Protein AF-A0A3D0Q1E9-F1 (afdb_monomer_lite)

Structure (mmCIF, N/CA/C/O backbone):
data_AF-A0A3D0Q1E9-F1
#
_entry.id   AF-A0A3D0Q1E9-F1
#
loop_
_atom_site.group_PDB
_atom_site.id
_atom_site.type_symbol
_atom_site.label_atom_id
_atom_site.label_alt_id
_atom_site.label_comp_id
_atom_site.label_asym_id
_atom_site.label_entity_id
_atom_site.label_seq_id
_atom_site.pdbx_PDB_ins_code
_atom_site.Cartn_x
_atom_site.Cartn_y
_atom_site.Cartn_z
_atom_site.occupancy
_atom_site.B_iso_or_equiv
_atom_site.auth_seq_id
_atom_site.auth_comp_id
_atom_site.auth_asym_id
_atom_site.auth_atom_id
_atom_site.pdbx_PDB_model_num
ATOM 1 N N . MET A 1 1 ? 21.427 -1.410 9.962 1.00 67.06 1 MET A N 1
ATOM 2 C CA . MET A 1 1 ? 20.259 -2.268 9.656 1.00 67.06 1 MET A CA 1
ATOM 3 C C . MET A 1 1 ? 19.407 -2.570 10.889 1.00 67.06 1 MET A C 1
ATOM 5 O O . MET A 1 1 ? 18.235 -2.231 10.862 1.00 67.06 1 MET A O 1
ATOM 9 N N . LEU A 1 2 ? 19.967 -3.092 11.990 1.00 82.94 2 LEU A N 1
ATOM 10 C CA . LEU A 1 2 ? 19.207 -3.417 13.218 1.00 82.94 2 LEU A CA 1
ATOM 11 C C . LEU A 1 2 ? 18.471 -2.223 13.860 1.00 82.94 2 LEU A C 1
ATOM 13 O O . LEU A 1 2 ? 17.327 -2.356 14.277 1.00 82.94 2 LEU A O 1
ATOM 17 N N . PHE A 1 3 ? 19.096 -1.042 13.874 1.00 82.94 3 PHE A N 1
ATOM 18 C CA . PHE A 1 3 ? 18.489 0.182 14.411 1.00 82.94 3 PHE A CA 1
ATOM 19 C C . PHE A 1 3 ? 17.229 0.620 13.643 1.00 82.94 3 PHE A C 1
ATOM 21 O O . PHE A 1 3 ? 16.201 0.908 14.246 1.00 82.94 3 PHE A O 1
ATOM 28 N N . PHE A 1 4 ? 17.277 0.595 12.307 1.00 75.00 4 PHE A N 1
ATOM 29 C CA . PHE A 1 4 ? 16.119 0.913 11.466 1.00 75.00 4 PHE A CA 1
ATOM 30 C C . PHE A 1 4 ? 14.983 -0.093 11.653 1.00 75.00 4 PHE A C 1
ATOM 32 O O . PHE A 1 4 ? 13.828 0.305 11.759 1.00 75.00 4 PHE A O 1
ATOM 39 N N . TYR A 1 5 ? 15.313 -1.384 11.751 1.00 82.56 5 TYR A N 1
ATOM 40 C CA . TYR A 1 5 ? 14.325 -2.419 12.042 1.00 82.56 5 TYR A CA 1
ATOM 41 C C . TYR A 1 5 ? 13.623 -2.168 13.383 1.00 82.56 5 TYR A C 1
ATOM 43 O O . TYR A 1 5 ? 12.398 -2.202 13.442 1.00 82.56 5 TYR A O 1
ATOM 51 N N . ALA A 1 6 ? 14.382 -1.837 14.433 1.00 84.25 6 ALA A N 1
ATOM 52 C CA . ALA A 1 6 ? 13.822 -1.544 15.749 1.00 84.25 6 ALA A CA 1
ATOM 53 C C . ALA A 1 6 ? 12.883 -0.326 15.731 1.00 84.25 6 ALA A C 1
ATOM 55 O O . ALA A 1 6 ? 11.805 -0.378 16.315 1.00 84.25 6 ALA A O 1
ATOM 56 N N . ILE A 1 7 ? 13.247 0.748 15.021 1.00 85.00 7 ILE A N 1
ATOM 57 C CA . ILE A 1 7 ? 12.394 1.940 14.896 1.00 85.00 7 ILE A CA 1
ATOM 58 C C . ILE A 1 7 ? 11.082 1.605 14.185 1.00 85.00 7 ILE A C 1
ATOM 60 O O . ILE A 1 7 ? 10.011 1.941 14.686 1.00 85.00 7 ILE A O 1
ATOM 64 N N . ILE A 1 8 ? 11.157 0.930 13.035 1.00 81.25 8 ILE A N 1
ATOM 65 C CA . ILE A 1 8 ? 9.974 0.599 12.231 1.00 81.25 8 ILE A CA 1
ATOM 66 C C . ILE A 1 8 ? 9.060 -0.364 12.995 1.00 81.25 8 ILE A C 1
ATOM 68 O O . ILE A 1 8 ? 7.848 -0.161 13.022 1.00 81.25 8 ILE A O 1
ATOM 72 N N . ALA A 1 9 ? 9.630 -1.373 13.658 1.00 81.38 9 ALA A N 1
ATOM 73 C CA . ALA A 1 9 ? 8.873 -2.328 14.458 1.00 81.38 9 ALA A CA 1
ATOM 74 C C . ALA A 1 9 ? 8.171 -1.650 15.643 1.00 81.38 9 ALA A C 1
ATOM 76 O O . ALA A 1 9 ? 6.973 -1.842 15.831 1.00 81.38 9 ALA A O 1
ATOM 77 N N . ASN A 1 10 ? 8.878 -0.804 16.400 1.00 88.00 10 ASN A N 1
ATOM 78 C CA . ASN A 1 10 ? 8.294 -0.089 17.537 1.00 88.00 10 ASN A CA 1
ATOM 79 C C . ASN A 1 10 ? 7.198 0.889 17.098 1.00 88.00 10 ASN A C 1
ATOM 81 O O . ASN A 1 10 ? 6.168 0.999 17.761 1.00 88.00 10 ASN A O 1
ATOM 85 N N . PHE A 1 11 ? 7.385 1.561 15.960 1.00 86.75 11 PHE A N 1
ATOM 86 C CA . PHE A 1 11 ? 6.360 2.424 15.383 1.00 86.75 11 PHE A CA 1
ATOM 87 C C . PHE A 1 11 ? 5.118 1.628 14.957 1.00 86.75 11 PHE A C 1
ATOM 89 O O . PHE A 1 11 ? 4.000 2.012 15.296 1.00 86.75 11 PHE A O 1
ATOM 96 N N . ALA A 1 12 ? 5.297 0.494 14.273 1.00 83.00 12 ALA A N 1
ATOM 97 C CA . ALA A 1 12 ? 4.192 -0.369 13.858 1.00 83.00 12 ALA A CA 1
ATOM 98 C C . ALA A 1 12 ? 3.430 -0.961 15.060 1.00 83.00 12 ALA A C 1
ATOM 100 O O . ALA A 1 12 ? 2.197 -0.978 15.062 1.00 83.00 12 ALA A O 1
ATOM 101 N N . LEU A 1 13 ? 4.143 -1.383 16.110 1.00 84.25 13 LEU A N 1
ATOM 102 C CA . LEU A 1 13 ? 3.560 -1.869 17.367 1.00 84.25 13 LEU A CA 1
ATOM 103 C C . LEU A 1 13 ? 2.762 -0.778 18.092 1.00 84.25 13 LEU A C 1
ATOM 105 O O . LEU A 1 13 ? 1.637 -1.017 18.525 1.00 84.25 13 LEU A O 1
ATOM 109 N N . ALA A 1 14 ? 3.304 0.437 18.193 1.00 85.19 14 ALA A N 1
ATOM 110 C CA . ALA A 1 14 ? 2.599 1.554 18.817 1.00 85.19 14 ALA A CA 1
ATOM 111 C C . ALA A 1 14 ? 1.353 1.964 18.012 1.00 85.19 14 ALA A C 1
ATOM 113 O O . ALA A 1 14 ? 0.283 2.181 18.582 1.00 85.19 14 ALA A O 1
ATOM 114 N N . HIS A 1 15 ? 1.468 2.021 16.683 1.00 85.25 15 HIS A N 1
ATOM 115 C CA . HIS A 1 15 ? 0.369 2.407 15.802 1.00 85.25 15 HIS A CA 1
ATOM 116 C C . HIS A 1 15 ? -0.768 1.370 15.793 1.00 85.25 15 HIS A C 1
ATOM 118 O O . HIS A 1 15 ? -1.937 1.743 15.874 1.00 85.25 15 HIS A O 1
ATOM 124 N N . SER A 1 16 ? -0.447 0.073 15.753 1.00 84.62 16 SER A N 1
ATOM 125 C CA . SER A 1 16 ? -1.444 -1.009 15.828 1.00 84.62 16 SER A CA 1
ATOM 126 C C . SER A 1 16 ? -2.138 -1.076 17.194 1.00 84.62 16 SER A C 1
ATOM 128 O O . SER A 1 16 ? -3.362 -1.189 17.246 1.00 84.62 16 SER A O 1
ATOM 130 N N . SER A 1 17 ? -1.397 -0.911 18.296 1.00 84.56 17 SER A N 1
ATOM 131 C CA . SER A 1 17 ? -1.978 -0.795 19.643 1.00 84.56 17 SER A CA 1
ATOM 132 C C . SER A 1 17 ? -2.930 0.395 19.763 1.00 84.56 17 SER A C 1
ATOM 134 O O . SER A 1 17 ? -4.015 0.265 20.329 1.00 84.56 17 SER A O 1
ATOM 136 N N . GLY A 1 18 ? -2.560 1.546 19.191 1.00 85.25 18 GLY A N 1
ATOM 137 C CA . GLY A 1 18 ? -3.423 2.727 19.148 1.00 85.25 18 GLY A CA 1
ATOM 138 C C . GLY A 1 18 ? -4.693 2.514 18.320 1.00 85.25 18 GLY A C 1
ATOM 139 O O . GLY A 1 18 ? -5.758 2.998 18.700 1.00 85.25 18 GLY A O 1
ATOM 140 N N . LEU A 1 19 ? -4.604 1.760 17.218 1.00 85.50 19 LEU A N 1
ATOM 141 C CA . LEU A 1 19 ? -5.743 1.436 16.355 1.00 85.50 19 LEU A CA 1
ATOM 142 C C . LEU A 1 19 ? -6.795 0.589 17.091 1.00 85.50 19 LEU A C 1
ATOM 144 O O . LEU A 1 19 ? -7.982 0.892 17.003 1.00 85.50 19 LEU A O 1
ATOM 148 N N . ILE A 1 20 ? -6.359 -0.438 17.827 1.00 85.06 20 ILE A N 1
ATOM 149 C CA . ILE A 1 20 ? -7.250 -1.332 18.584 1.00 85.06 20 ILE A CA 1
ATOM 150 C C . ILE A 1 20 ? -7.853 -0.606 19.773 1.00 85.06 20 ILE A C 1
ATOM 152 O O . ILE A 1 20 ? -9.071 -0.599 19.908 1.00 85.06 20 ILE A O 1
ATOM 156 N N . ASN A 1 21 ? -7.028 0.070 20.577 1.00 86.25 21 ASN A N 1
ATOM 157 C CA . ASN A 1 21 ? -7.514 0.822 21.733 1.00 86.25 21 ASN A CA 1
ATOM 158 C C . ASN A 1 21 ? -8.530 1.900 21.313 1.00 86.25 21 ASN A C 1
ATOM 160 O O . ASN A 1 21 ? -9.561 2.082 21.950 1.00 86.25 21 ASN A O 1
ATOM 164 N N . GLY A 1 22 ? -8.299 2.560 20.173 1.00 83.31 22 GLY A N 1
ATOM 165 C CA . GLY A 1 22 ? -9.250 3.516 19.607 1.00 83.31 22 GLY A CA 1
ATOM 166 C C . GLY A 1 22 ? -10.569 2.908 19.109 1.00 83.31 22 GLY A C 1
ATOM 167 O O . GLY A 1 22 ? -11.506 3.666 18.872 1.00 83.31 22 GLY A O 1
ATOM 168 N N . GLN A 1 23 ? -10.648 1.586 18.924 1.00 82.12 23 GLN A N 1
ATOM 169 C CA . GLN A 1 23 ? -11.845 0.881 18.457 1.00 82.12 23 GLN A CA 1
ATOM 170 C C . GLN A 1 23 ? -12.580 0.147 19.587 1.00 82.12 23 GLN A C 1
ATOM 172 O O . GLN A 1 23 ? -13.807 0.134 19.592 1.00 82.12 23 GLN A O 1
ATOM 177 N N . THR A 1 24 ? -11.855 -0.459 20.529 1.00 82.44 24 THR A N 1
ATOM 178 C CA . THR A 1 24 ? -12.419 -1.254 21.632 1.00 82.44 24 THR A CA 1
ATOM 179 C C . THR A 1 24 ? -12.529 -0.482 22.945 1.00 82.44 24 THR A C 1
ATOM 181 O O . THR A 1 24 ? -13.258 -0.908 23.834 1.00 82.44 24 THR A O 1
ATOM 184 N N . GLY A 1 25 ? -11.804 0.633 23.096 1.00 82.00 25 GLY A N 1
ATOM 185 C CA . GLY A 1 25 ? -11.727 1.403 24.342 1.00 82.00 25 GLY A CA 1
ATOM 186 C C . GLY A 1 25 ? -10.916 0.727 25.454 1.00 82.00 25 GLY A C 1
ATOM 187 O O . GLY A 1 25 ? -10.857 1.254 26.564 1.00 82.00 25 GLY A O 1
ATOM 188 N N . VAL A 1 26 ? -10.297 -0.425 25.173 1.00 82.56 26 VAL A N 1
ATOM 189 C CA . VAL A 1 26 ? -9.505 -1.208 26.130 1.00 82.56 26 VAL A CA 1
ATOM 190 C C . VAL A 1 26 ? -8.111 -1.490 25.577 1.00 82.56 26 VAL A C 1
ATOM 192 O O . VAL A 1 26 ? -7.875 -1.448 24.368 1.00 82.56 26 VAL A O 1
ATOM 195 N N . SER A 1 27 ? -7.161 -1.781 26.469 1.00 83.50 27 SER A N 1
ATOM 196 C CA . SER A 1 27 ? -5.772 -2.042 26.081 1.00 83.50 27 SER A CA 1
ATOM 197 C C . SER A 1 27 ? -5.669 -3.164 25.042 1.00 83.50 27 SER A C 1
ATOM 199 O O . SER A 1 27 ? -6.209 -4.251 25.229 1.00 83.50 27 SER A O 1
ATOM 201 N N . ALA A 1 28 ? -4.883 -2.946 23.983 1.00 81.12 28 ALA A N 1
ATOM 202 C CA . ALA A 1 28 ? -4.630 -3.954 22.950 1.00 81.12 28 ALA A CA 1
ATOM 203 C C . ALA A 1 28 ? -3.945 -5.229 23.489 1.00 81.12 28 ALA A C 1
ATOM 205 O O . ALA A 1 28 ? -3.950 -6.258 22.820 1.00 81.12 28 ALA A O 1
ATOM 206 N N . SER A 1 29 ? -3.390 -5.192 24.708 1.00 81.31 29 SER A N 1
ATOM 207 C CA . SER A 1 29 ? -2.761 -6.348 25.359 1.00 81.31 29 SER A CA 1
ATOM 208 C C . SER A 1 29 ? -3.724 -7.504 25.640 1.00 81.31 29 SER A C 1
ATOM 210 O O . SER A 1 29 ? -3.264 -8.633 25.769 1.00 81.31 29 SER A O 1
ATOM 212 N N . VAL A 1 30 ? -5.032 -7.237 25.734 1.00 82.75 30 VAL A N 1
ATOM 213 C CA . VAL A 1 30 ? -6.053 -8.277 25.959 1.00 82.75 30 VAL A CA 1
ATOM 214 C C . VAL A 1 30 ? -6.536 -8.941 24.666 1.00 82.75 30 VAL A C 1
ATOM 216 O O . VAL A 1 30 ? -7.289 -9.901 24.729 1.00 82.75 30 VAL A O 1
ATOM 219 N N . THR A 1 31 ? -6.100 -8.453 23.496 1.00 83.50 31 THR A N 1
ATOM 220 C CA . THR A 1 31 ? -6.542 -8.954 22.178 1.00 83.50 31 THR A CA 1
ATOM 221 C C . THR A 1 31 ? -5.351 -9.296 21.271 1.00 83.50 31 THR A C 1
ATOM 223 O O . THR A 1 31 ? -5.046 -8.583 20.306 1.00 83.50 31 THR A O 1
ATOM 226 N N . PRO A 1 32 ? -4.600 -10.369 21.583 1.00 83.25 32 PRO A N 1
ATOM 227 C CA . PRO A 1 32 ? -3.353 -10.688 20.893 1.00 83.25 32 PRO A CA 1
ATOM 228 C C . PRO A 1 32 ? -3.544 -11.045 19.411 1.00 83.25 32 PRO A C 1
ATOM 230 O O . PRO A 1 32 ? -2.661 -10.744 18.599 1.00 83.25 32 PRO A O 1
ATOM 233 N N . TYR A 1 33 ? -4.669 -11.655 19.016 1.00 84.31 33 TYR A N 1
ATOM 234 C CA . TYR A 1 33 ? -4.899 -11.998 17.606 1.00 84.31 33 TYR A CA 1
ATOM 235 C C . TYR A 1 33 ? -5.196 -10.746 16.783 1.00 84.31 33 TYR A C 1
ATOM 237 O O . TYR A 1 33 ? -4.597 -10.529 15.726 1.00 84.31 33 TYR A O 1
ATOM 245 N N . SER A 1 34 ? -6.043 -9.873 17.318 1.00 87.56 34 SER A N 1
ATOM 246 C CA . SER A 1 34 ? -6.374 -8.578 16.730 1.00 87.56 34 SER A CA 1
ATOM 247 C C . SER A 1 34 ? -5.146 -7.674 16.622 1.00 87.56 34 SER A C 1
ATOM 249 O O . SER A 1 34 ? -4.988 -6.988 15.614 1.00 87.56 34 SER A O 1
ATOM 251 N N . HIS A 1 35 ? -4.227 -7.726 17.592 1.00 85.75 35 HIS A N 1
ATOM 252 C CA . HIS A 1 35 ? -2.951 -7.004 17.547 1.00 85.75 35 HIS A CA 1
ATOM 253 C C . HIS A 1 35 ? -2.086 -7.405 16.346 1.00 85.75 35 HIS A C 1
ATOM 255 O O . HIS A 1 35 ? -1.637 -6.545 15.583 1.00 85.75 35 HIS A O 1
ATOM 261 N N . ASN A 1 36 ? -1.926 -8.707 16.108 1.00 87.94 36 ASN A N 1
ATOM 262 C CA . ASN A 1 36 ? -1.172 -9.211 14.958 1.00 87.94 36 ASN A CA 1
ATOM 263 C C . ASN A 1 36 ? -1.854 -8.892 13.622 1.00 87.94 36 ASN A C 1
ATOM 265 O O . ASN A 1 36 ? -1.189 -8.541 12.648 1.00 87.94 36 ASN A O 1
ATOM 269 N N . PHE A 1 37 ? -3.183 -8.967 13.569 1.00 88.00 37 PHE A N 1
ATOM 270 C CA . PHE A 1 37 ? -3.933 -8.585 12.377 1.00 88.00 37 PHE A CA 1
ATOM 271 C C . PHE A 1 37 ? -3.810 -7.084 12.077 1.00 88.00 37 PHE A C 1
ATOM 273 O O . PHE A 1 37 ? -3.560 -6.692 10.935 1.00 88.00 37 PHE A O 1
ATOM 280 N N . ALA A 1 38 ? -3.895 -6.234 13.102 1.00 85.62 38 ALA A N 1
ATOM 281 C CA . ALA A 1 38 ? -3.707 -4.795 12.966 1.00 85.62 38 ALA A CA 1
ATOM 282 C C . ALA A 1 38 ? -2.299 -4.441 12.465 1.00 85.62 38 ALA A C 1
ATOM 284 O O . ALA A 1 38 ? -2.165 -3.519 11.663 1.00 85.62 38 ALA A O 1
ATOM 285 N N . LEU A 1 39 ? -1.257 -5.188 12.855 1.00 85.31 39 LEU A N 1
ATOM 286 C CA . LEU A 1 39 ? 0.079 -5.028 12.268 1.00 85.31 39 LEU A CA 1
ATOM 287 C C . LEU A 1 39 ? 0.054 -5.244 10.753 1.00 85.31 39 LEU A C 1
ATOM 289 O O . LEU A 1 39 ? 0.607 -4.425 10.024 1.00 85.31 39 LEU A O 1
ATOM 293 N N . ILE A 1 40 ? -0.632 -6.285 10.272 1.00 83.94 40 ILE A N 1
ATOM 294 C CA . ILE A 1 40 ? -0.756 -6.566 8.833 1.00 83.94 40 ILE A CA 1
ATOM 295 C C . ILE A 1 40 ? -1.509 -5.439 8.115 1.00 83.94 40 ILE A C 1
ATOM 297 O O . ILE A 1 40 ? -1.086 -5.020 7.041 1.00 83.94 40 ILE A O 1
ATOM 301 N N . LEU A 1 41 ? -2.581 -4.907 8.710 1.00 82.12 41 LEU A N 1
ATOM 302 C CA . LEU A 1 41 ? -3.341 -3.789 8.135 1.00 82.12 41 LEU A CA 1
ATOM 303 C C . LEU A 1 41 ? -2.534 -2.486 8.060 1.00 82.12 41 LEU A C 1
ATOM 305 O O . LEU A 1 41 ? -2.761 -1.670 7.168 1.00 82.12 41 LEU A O 1
ATOM 309 N N . VAL A 1 42 ? -1.627 -2.279 9.015 1.00 79.00 42 VAL A N 1
ATOM 310 C CA . VAL A 1 42 ? -0.798 -1.074 9.152 1.00 79.00 42 VAL A CA 1
ATOM 311 C C . VAL A 1 42 ? 0.493 -1.166 8.338 1.00 79.00 42 VAL A C 1
ATOM 313 O O . VAL A 1 42 ? 1.127 -0.134 8.103 1.00 79.00 42 VAL A O 1
ATOM 316 N N . LEU A 1 43 ? 0.886 -2.365 7.888 1.00 78.12 43 LEU A N 1
ATOM 317 C CA . LEU A 1 43 ? 2.084 -2.540 7.073 1.00 78.12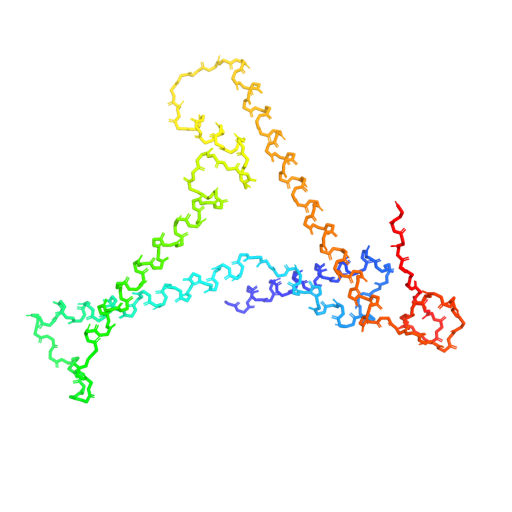 43 LEU A CA 1
ATOM 318 C C . LEU A 1 43 ? 2.028 -1.598 5.866 1.00 78.12 43 LEU A C 1
ATOM 320 O O . LEU A 1 43 ? 1.095 -1.674 5.062 1.00 78.12 43 LEU A O 1
ATOM 324 N N . PRO A 1 44 ? 3.023 -0.708 5.712 1.00 75.50 44 PRO A N 1
ATOM 325 C CA . PRO A 1 44 ? 2.977 0.255 4.636 1.00 75.50 44 PRO A CA 1
ATOM 326 C C . PRO A 1 44 ? 2.978 -0.441 3.276 1.00 75.50 44 PRO A C 1
ATOM 328 O O . PRO A 1 44 ? 3.839 -1.277 2.996 1.00 75.50 44 PRO A O 1
ATOM 331 N N . THR A 1 45 ? 2.076 -0.031 2.387 1.00 72.50 45 THR A N 1
ATOM 332 C CA . THR A 1 45 ? 1.990 -0.562 1.017 1.00 72.50 45 THR A CA 1
ATOM 333 C C . THR A 1 45 ? 3.326 -0.454 0.272 1.00 72.50 45 THR A C 1
ATOM 335 O O . THR A 1 45 ? 3.677 -1.328 -0.521 1.00 72.50 45 THR A O 1
ATOM 338 N N . TRP A 1 46 ? 4.129 0.574 0.575 1.00 70.44 46 TRP A N 1
ATOM 339 C CA . TRP A 1 46 ? 5.447 0.767 -0.033 1.00 70.44 46 TRP A CA 1
ATOM 340 C C . TRP A 1 46 ? 6.435 -0.369 0.277 1.00 70.44 46 TRP A C 1
ATOM 342 O O . TRP A 1 46 ? 7.314 -0.630 -0.540 1.00 70.44 46 TRP A O 1
ATOM 352 N N . PHE A 1 47 ? 6.274 -1.101 1.387 1.00 77.75 47 PHE A N 1
ATOM 353 C CA . PHE A 1 47 ? 7.112 -2.261 1.708 1.00 77.75 47 PHE A CA 1
ATOM 354 C C . PHE A 1 47 ? 6.926 -3.392 0.685 1.00 77.75 47 PHE A C 1
ATOM 356 O O . PHE A 1 47 ? 7.9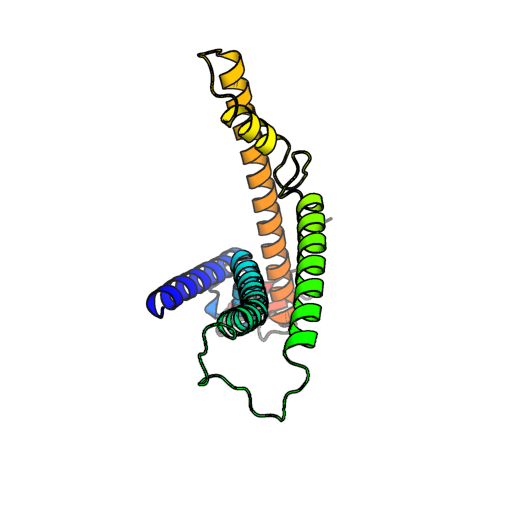00 -3.972 0.197 1.00 77.75 47 PHE A O 1
ATOM 363 N N . PHE A 1 48 ? 5.679 -3.656 0.286 1.00 76.56 48 PHE A N 1
ATOM 364 C CA . PHE A 1 48 ? 5.363 -4.639 -0.753 1.00 76.56 48 PHE A CA 1
ATOM 365 C C . PHE A 1 48 ? 5.903 -4.212 -2.118 1.00 76.56 48 PHE A C 1
ATOM 367 O O . PHE A 1 48 ? 6.472 -5.030 -2.841 1.00 76.56 48 PHE A O 1
ATOM 374 N N . ILE A 1 49 ? 5.787 -2.921 -2.440 1.00 79.38 49 ILE A N 1
ATOM 375 C CA . ILE A 1 49 ? 6.307 -2.355 -3.689 1.00 79.38 49 ILE A CA 1
ATOM 376 C C . ILE A 1 49 ? 7.835 -2.489 -3.744 1.00 79.38 49 ILE A C 1
ATOM 378 O O . ILE A 1 49 ? 8.369 -2.953 -4.748 1.00 79.38 49 ILE A O 1
ATOM 382 N N . VAL A 1 50 ? 8.549 -2.157 -2.665 1.00 83.69 50 VAL A N 1
ATOM 383 C CA . VAL A 1 50 ? 10.016 -2.272 -2.605 1.00 83.69 50 VAL A CA 1
ATOM 384 C C . VAL A 1 50 ? 10.474 -3.724 -2.720 1.00 83.69 50 VAL A C 1
ATOM 386 O O . VAL A 1 50 ? 11.438 -3.995 -3.437 1.00 83.69 50 VAL A O 1
ATOM 389 N N . SER A 1 51 ? 9.782 -4.665 -2.073 1.00 85.62 51 SER A N 1
ATOM 390 C CA . SER A 1 51 ? 10.068 -6.097 -2.223 1.00 85.62 51 SER A CA 1
ATOM 391 C C . SER A 1 51 ? 9.912 -6.535 -3.680 1.00 85.62 51 SER A C 1
ATOM 393 O O . SER A 1 51 ? 10.844 -7.086 -4.269 1.00 85.62 51 SER A O 1
ATOM 395 N N . LEU A 1 52 ? 8.786 -6.186 -4.308 1.00 84.00 52 LEU A N 1
ATOM 396 C CA . LEU A 1 52 ? 8.522 -6.500 -5.710 1.00 84.00 52 LEU A CA 1
ATOM 397 C C . LEU A 1 52 ? 9.589 -5.905 -6.643 1.00 84.00 52 LEU A C 1
ATOM 399 O O . LEU A 1 52 ? 10.124 -6.616 -7.492 1.00 84.00 52 LEU A O 1
ATOM 403 N N . ILE A 1 53 ? 9.952 -4.633 -6.454 1.00 85.69 53 ILE A N 1
ATOM 404 C CA . ILE A 1 53 ? 11.001 -3.960 -7.236 1.00 85.69 53 ILE A CA 1
ATOM 405 C C . ILE A 1 53 ? 12.354 -4.642 -7.030 1.00 85.69 53 ILE A C 1
ATOM 407 O O . ILE A 1 53 ? 13.068 -4.879 -7.999 1.00 85.69 53 ILE A O 1
ATOM 411 N N . THR A 1 54 ? 12.703 -4.994 -5.793 1.00 87.50 54 THR A N 1
ATOM 412 C CA . THR A 1 54 ? 13.971 -5.666 -5.473 1.00 87.50 54 THR A CA 1
ATOM 413 C C . THR A 1 54 ? 14.057 -7.024 -6.162 1.00 87.50 54 THR A C 1
ATOM 415 O O . THR A 1 54 ? 15.084 -7.348 -6.759 1.00 87.50 54 THR A O 1
ATOM 418 N N . LEU A 1 55 ? 12.967 -7.798 -6.148 1.00 85.12 55 LEU A N 1
ATOM 419 C CA . LEU A 1 55 ? 12.889 -9.075 -6.856 1.00 85.12 55 LEU A CA 1
ATOM 420 C C . LEU A 1 55 ? 13.052 -8.891 -8.371 1.00 85.12 55 LEU A C 1
ATOM 422 O O . LEU A 1 55 ? 13.803 -9.640 -8.996 1.00 85.12 55 LEU A O 1
ATOM 426 N N . VAL A 1 56 ? 12.403 -7.886 -8.962 1.00 85.19 56 VAL A N 1
ATOM 427 C CA . VAL A 1 56 ? 12.529 -7.573 -10.397 1.00 85.19 56 VAL A CA 1
ATOM 428 C C . VAL A 1 56 ? 13.951 -7.126 -10.748 1.00 85.19 56 VAL A C 1
ATOM 430 O O . VAL A 1 56 ? 14.517 -7.600 -11.733 1.00 85.19 56 VAL A O 1
ATOM 433 N N . MET A 1 57 ? 14.567 -6.276 -9.926 1.00 83.19 57 MET A N 1
ATOM 434 C CA . MET A 1 57 ? 15.942 -5.807 -10.126 1.00 83.19 57 MET A CA 1
ATOM 435 C C . MET A 1 57 ? 16.952 -6.950 -10.041 1.00 83.19 57 MET A C 1
ATOM 437 O O . MET A 1 57 ? 17.844 -7.050 -10.883 1.00 83.19 57 MET A O 1
ATOM 441 N N . LEU A 1 58 ? 16.785 -7.865 -9.084 1.00 85.56 58 LEU A N 1
ATOM 442 C CA . LEU A 1 58 ? 17.626 -9.054 -8.975 1.00 85.56 58 LEU A CA 1
ATOM 443 C C . LEU A 1 58 ? 17.489 -9.962 -10.208 1.00 85.56 58 LEU A C 1
ATOM 445 O O . LEU A 1 58 ? 18.487 -10.467 -10.724 1.00 85.56 58 LEU A O 1
ATOM 449 N N . GLN A 1 59 ? 16.266 -10.134 -10.719 1.00 83.31 59 GLN A N 1
ATOM 450 C CA . GLN A 1 59 ? 16.013 -10.893 -11.947 1.00 83.31 59 GLN A CA 1
ATOM 451 C C . GLN A 1 59 ? 16.615 -10.226 -13.189 1.00 83.31 59 GLN A C 1
ATOM 453 O O . GLN A 1 59 ? 17.058 -10.937 -14.090 1.00 83.31 59 GLN A O 1
ATOM 458 N N . ALA A 1 60 ? 16.676 -8.894 -13.232 1.00 83.69 60 ALA A N 1
ATOM 459 C CA . ALA A 1 60 ? 17.304 -8.139 -14.314 1.00 83.69 60 ALA A CA 1
ATOM 460 C C . ALA A 1 60 ? 18.844 -8.181 -14.268 1.00 83.69 60 ALA A C 1
ATOM 462 O O . ALA A 1 60 ? 19.491 -8.206 -15.317 1.00 83.69 60 ALA A O 1
ATOM 463 N N . LEU A 1 61 ? 19.444 -8.250 -13.074 1.00 84.06 61 LEU A N 1
ATOM 464 C CA . LEU A 1 61 ? 20.902 -8.251 -12.894 1.00 84.06 61 LEU A CA 1
ATOM 465 C C . LEU A 1 61 ? 21.572 -9.539 -13.413 1.00 84.06 61 LEU A C 1
ATOM 467 O O . LEU A 1 61 ? 22.668 -9.496 -13.968 1.00 84.06 61 LEU A O 1
ATOM 471 N N . LEU A 1 62 ? 20.906 -10.688 -13.265 1.00 80.94 62 LEU A N 1
ATOM 472 C CA . LEU A 1 62 ? 21.407 -12.010 -13.673 1.00 80.94 62 LEU A CA 1
ATOM 473 C C . LEU A 1 62 ? 21.720 -12.138 -15.183 1.00 80.94 62 LEU A C 1
ATOM 475 O O . LEU A 1 62 ? 22.844 -12.520 -15.517 1.00 80.94 62 LEU A O 1
ATOM 479 N N . PRO A 1 63 ? 20.797 -11.835 -16.123 1.00 80.56 63 PRO A N 1
ATOM 480 C CA . PRO A 1 63 ? 21.105 -11.878 -17.553 1.00 80.56 63 PRO A CA 1
ATOM 481 C C . PRO A 1 63 ? 22.121 -10.800 -17.952 1.00 80.56 63 PRO A C 1
ATOM 483 O O . PRO A 1 63 ? 22.962 -11.052 -18.813 1.00 80.56 63 PRO A O 1
ATOM 486 N N . PHE A 1 64 ? 22.099 -9.633 -17.300 1.00 82.62 64 PHE A N 1
ATOM 487 C CA . PHE A 1 64 ? 23.068 -8.564 -17.543 1.00 82.62 64 PHE A CA 1
ATOM 488 C C . PHE A 1 64 ? 24.501 -8.991 -17.187 1.00 82.62 64 PHE A C 1
ATOM 490 O O . PHE A 1 64 ? 25.415 -8.816 -17.991 1.00 82.62 64 PHE A O 1
ATOM 497 N N . TYR A 1 65 ? 24.688 -9.639 -16.032 1.00 82.44 65 TYR A N 1
ATOM 498 C CA . TYR A 1 65 ? 25.967 -10.223 -15.617 1.00 82.44 65 TYR A CA 1
ATOM 499 C C . TYR A 1 65 ? 26.509 -11.235 -16.643 1.00 82.44 65 TYR A C 1
ATOM 501 O O . TYR A 1 65 ? 27.697 -11.224 -16.969 1.00 82.44 65 TYR A O 1
ATOM 509 N N . LEU A 1 66 ? 25.640 -12.079 -17.208 1.00 78.12 66 LEU A N 1
ATOM 510 C CA . LEU A 1 66 ? 26.032 -13.067 -18.218 1.00 78.12 66 LEU A CA 1
ATOM 511 C C . LEU A 1 66 ? 26.419 -12.425 -19.558 1.00 78.12 66 LEU A C 1
ATOM 513 O O . LEU A 1 66 ? 27.388 -12.857 -20.180 1.00 78.12 66 LEU A O 1
ATOM 517 N N . ILE A 1 67 ? 25.710 -11.380 -19.993 1.00 79.25 67 ILE A N 1
ATOM 518 C CA . ILE A 1 67 ? 26.066 -10.614 -21.198 1.00 79.25 67 ILE A CA 1
ATOM 519 C C . ILE A 1 67 ? 27.411 -9.901 -21.001 1.00 79.25 67 ILE A C 1
ATOM 521 O O . ILE A 1 67 ? 28.262 -9.949 -21.889 1.00 79.25 67 ILE A O 1
ATOM 525 N N . LEU A 1 68 ? 27.649 -9.314 -19.824 1.00 80.12 68 LEU A N 1
ATOM 526 C CA . LEU A 1 68 ? 28.924 -8.684 -19.472 1.00 80.12 68 LEU A CA 1
ATOM 527 C C . LEU A 1 68 ? 30.092 -9.680 -19.554 1.00 80.12 68 LEU A C 1
ATOM 529 O O . LEU A 1 68 ? 31.129 -9.362 -20.133 1.00 80.12 68 LEU A O 1
ATOM 533 N N . LEU A 1 69 ? 29.913 -10.910 -19.057 1.00 76.75 69 LEU A N 1
ATOM 534 C CA . LEU A 1 69 ? 30.911 -11.978 -19.196 1.00 76.75 69 LEU A CA 1
ATOM 535 C C . LEU A 1 69 ? 31.186 -12.354 -20.659 1.00 76.75 69 LEU A C 1
ATOM 537 O O . LEU A 1 69 ? 32.320 -12.675 -21.013 1.00 76.75 69 LEU A O 1
ATOM 541 N N . VAL A 1 70 ? 30.170 -12.309 -21.522 1.00 77.06 70 VAL A N 1
ATOM 542 C CA . VAL A 1 70 ? 30.306 -12.613 -22.957 1.00 77.06 70 VAL A CA 1
ATOM 543 C C . VAL A 1 70 ? 31.038 -11.494 -23.694 1.00 77.06 70 VAL A C 1
ATOM 545 O O . VAL A 1 70 ? 31.862 -11.787 -24.555 1.00 77.06 70 VAL A O 1
ATOM 548 N N . ILE A 1 71 ? 30.805 -10.233 -23.327 1.00 79.69 71 ILE A N 1
ATOM 549 C CA . ILE A 1 71 ? 31.533 -9.069 -23.860 1.00 79.69 71 ILE A CA 1
ATOM 550 C C . ILE A 1 71 ? 32.981 -9.030 -23.347 1.00 79.69 71 ILE A C 1
ATOM 552 O O . ILE A 1 71 ? 33.872 -8.588 -24.066 1.00 79.69 71 ILE A O 1
ATOM 556 N N . LEU A 1 72 ? 33.248 -9.540 -22.142 1.00 76.75 72 LEU A N 1
ATOM 557 C CA . LEU A 1 72 ? 34.605 -9.651 -21.594 1.00 76.75 72 LEU A CA 1
ATOM 558 C C . LEU A 1 72 ? 35.388 -10.850 -22.170 1.00 76.75 72 LEU A C 1
ATOM 560 O O . LEU A 1 72 ? 36.616 -10.891 -22.106 1.00 76.75 72 LEU A O 1
ATOM 564 N N . LYS A 1 73 ? 34.697 -11.814 -22.790 1.00 69.50 73 LYS A N 1
ATOM 565 C CA . LYS A 1 73 ? 35.290 -12.981 -23.463 1.00 69.50 73 LYS A CA 1
ATOM 566 C C . LYS A 1 73 ? 36.327 -12.637 -24.553 1.00 69.50 73 LYS A C 1
ATOM 568 O O . LYS A 1 73 ? 37.381 -13.272 -24.540 1.00 69.50 73 LYS A O 1
ATOM 573 N N . PRO A 1 74 ? 36.106 -11.678 -25.479 1.00 71.31 74 PRO A N 1
ATOM 574 C CA . PRO A 1 74 ? 37.122 -11.271 -26.458 1.00 71.31 74 PRO A CA 1
ATOM 575 C C . PRO A 1 74 ? 38.389 -10.652 -25.840 1.00 71.31 74 PRO A C 1
ATOM 577 O O . PRO A 1 74 ? 39.414 -10.620 -26.510 1.00 71.31 74 PRO A O 1
ATOM 580 N N . PHE A 1 75 ? 38.362 -10.226 -24.571 1.00 74.44 75 PHE A N 1
ATOM 581 C CA . PHE A 1 75 ? 39.518 -9.660 -23.858 1.00 74.44 75 PHE A CA 1
ATOM 582 C C . PHE A 1 75 ? 40.412 -10.709 -23.166 1.00 74.44 75 PHE A C 1
ATOM 584 O O . PHE A 1 75 ? 41.320 -10.358 -22.418 1.00 74.44 75 PHE A O 1
ATOM 591 N N . GLY A 1 76 ? 40.199 -12.006 -23.416 1.00 65.62 76 GLY A N 1
ATOM 592 C CA . GLY A 1 76 ? 41.163 -13.048 -23.035 1.00 65.62 76 GLY A CA 1
ATOM 593 C C . GLY A 1 76 ? 41.185 -13.423 -21.547 1.00 65.62 76 GLY A C 1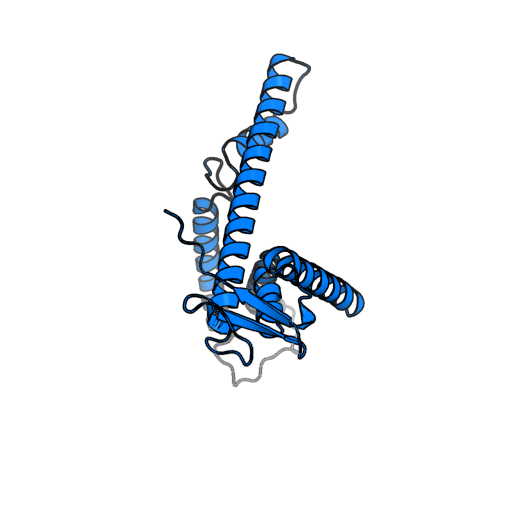
ATOM 594 O O . GLY A 1 76 ? 42.147 -14.040 -21.084 1.00 65.62 76 GLY A O 1
ATOM 595 N N . VAL A 1 77 ? 40.130 -13.117 -20.786 1.00 63.44 77 VAL A N 1
ATOM 596 C CA . VAL A 1 77 ? 40.001 -13.523 -19.375 1.00 63.44 77 VAL A CA 1
ATOM 597 C C . VAL A 1 77 ? 39.621 -15.010 -19.296 1.00 63.44 77 VAL A C 1
ATOM 599 O O . VAL A 1 77 ? 38.453 -15.386 -19.223 1.00 63.44 77 VAL A O 1
ATOM 602 N N . HIS A 1 78 ? 40.626 -15.887 -19.327 1.00 54.94 78 HIS A N 1
ATOM 603 C CA . HIS A 1 78 ? 40.460 -17.350 -19.342 1.00 54.94 78 HIS A CA 1
ATOM 604 C C . HIS A 1 78 ? 39.955 -17.953 -18.009 1.00 54.94 78 HIS A C 1
ATOM 606 O O . HIS A 1 78 ? 39.672 -19.149 -17.951 1.00 54.94 78 HIS A O 1
ATOM 612 N N . GLY A 1 79 ? 39.815 -17.150 -16.946 1.00 56.94 79 GLY A N 1
ATOM 613 C CA . GLY A 1 79 ? 39.505 -17.613 -15.583 1.00 56.94 79 GLY A CA 1
ATOM 614 C C . GLY A 1 79 ? 38.030 -17.904 -15.265 1.00 56.94 79 GLY A C 1
ATOM 615 O O . GLY A 1 79 ? 37.748 -18.469 -14.216 1.00 56.94 79 GLY A O 1
ATOM 616 N N . LEU A 1 80 ? 37.080 -17.551 -16.139 1.00 56.88 80 LEU A N 1
ATOM 617 C CA . LEU A 1 80 ? 35.628 -17.635 -15.859 1.00 56.88 80 LEU A CA 1
ATOM 618 C C . LEU A 1 80 ? 34.905 -18.654 -16.757 1.00 56.88 80 LEU A C 1
ATOM 620 O O . LEU A 1 80 ? 33.712 -18.540 -17.061 1.00 56.88 80 LEU A O 1
ATOM 624 N N . ARG A 1 81 ? 35.648 -19.663 -17.225 1.00 57.81 81 ARG A N 1
ATOM 625 C CA . ARG A 1 81 ? 35.130 -20.715 -18.099 1.00 57.81 81 ARG A CA 1
ATOM 626 C C . ARG A 1 81 ? 34.162 -21.588 -17.297 1.00 57.81 81 ARG A C 1
ATOM 628 O O . ARG A 1 81 ? 34.568 -22.303 -16.385 1.00 57.81 81 ARG A O 1
ATOM 635 N N . HIS A 1 82 ? 32.875 -21.499 -17.626 1.00 62.41 82 HIS A N 1
ATOM 636 C CA . HIS A 1 82 ? 31.852 -22.345 -17.018 1.00 62.41 82 HIS A CA 1
ATOM 637 C C . HIS A 1 82 ? 32.206 -23.821 -17.248 1.00 62.41 82 HIS A C 1
ATOM 639 O O . HIS A 1 82 ? 32.701 -24.181 -18.322 1.00 62.41 82 HIS A O 1
ATOM 645 N N . LYS A 1 83 ? 31.967 -24.670 -16.239 1.00 61.44 83 LYS A N 1
ATOM 646 C CA . LYS A 1 83 ? 32.134 -26.121 -16.377 1.00 61.44 83 LYS A CA 1
ATOM 647 C C . LYS A 1 83 ? 31.294 -26.607 -17.576 1.00 61.44 83 LYS A C 1
ATOM 649 O O . LYS A 1 83 ? 30.184 -26.108 -17.765 1.00 61.44 83 LYS A O 1
ATOM 654 N N . PRO A 1 84 ? 31.792 -27.560 -18.384 1.00 60.75 84 PRO A N 1
ATOM 655 C CA . PRO A 1 84 ? 31.189 -27.965 -19.664 1.00 60.75 84 PRO A CA 1
ATOM 656 C C . PRO A 1 84 ? 29.783 -28.589 -19.561 1.00 60.75 84 PRO A C 1
ATOM 658 O O . PRO A 1 84 ? 29.174 -28.908 -20.576 1.00 60.75 84 PRO A O 1
ATOM 661 N N . GLU A 1 85 ? 29.252 -28.731 -18.349 1.00 65.69 85 GLU A N 1
ATOM 662 C CA . GLU A 1 85 ? 27.963 -29.346 -18.034 1.00 65.69 85 GLU A CA 1
ATOM 663 C C . GLU A 1 85 ? 26.759 -28.390 -18.187 1.00 65.69 85 GLU A C 1
ATOM 665 O O . GLU A 1 85 ? 25.611 -28.791 -18.012 1.00 65.69 85 GLU A O 1
ATOM 670 N N . HIS A 1 86 ? 26.976 -27.111 -18.518 1.00 60.81 86 HIS A N 1
ATOM 671 C CA . HIS A 1 86 ? 25.901 -26.124 -18.703 1.00 60.81 86 HIS A CA 1
ATOM 672 C C . HIS A 1 86 ? 25.904 -25.537 -20.122 1.00 60.81 86 HIS A C 1
ATOM 674 O O . HIS A 1 86 ? 26.498 -24.495 -20.389 1.00 60.81 86 HIS A O 1
ATOM 680 N N . GLN A 1 87 ? 25.211 -26.210 -21.046 1.00 66.62 87 GLN A N 1
ATOM 681 C CA . GLN A 1 87 ? 25.214 -25.879 -22.480 1.00 66.62 87 GLN A CA 1
ATOM 682 C C . GLN A 1 87 ? 24.280 -24.718 -22.885 1.00 66.62 87 GLN A C 1
ATOM 684 O O . GLN A 1 87 ? 24.487 -24.118 -23.936 1.00 66.62 87 GLN A O 1
ATOM 689 N N . TYR A 1 88 ? 23.292 -24.342 -22.059 1.00 71.44 88 TYR A N 1
ATOM 690 C CA . TYR A 1 88 ? 22.215 -23.410 -22.459 1.00 71.44 88 TYR A CA 1
ATOM 691 C C . TYR A 1 88 ? 22.109 -22.129 -21.613 1.00 71.44 88 TYR A C 1
ATOM 693 O O . TYR A 1 88 ? 21.065 -21.477 -21.576 1.00 71.44 88 TYR A O 1
ATOM 701 N N . VAL A 1 89 ? 23.182 -21.723 -20.929 1.00 72.25 89 VAL A N 1
ATOM 702 C CA . VAL A 1 89 ? 23.166 -20.541 -20.037 1.00 72.25 89 VAL A CA 1
ATOM 703 C C . VAL A 1 89 ? 22.893 -19.242 -20.810 1.00 72.25 89 VAL A C 1
ATOM 705 O O . VAL A 1 89 ? 22.168 -18.372 -20.335 1.00 72.25 89 VAL A O 1
ATOM 708 N N . LEU A 1 90 ? 23.412 -19.127 -22.037 1.00 71.69 90 LEU A N 1
ATOM 709 C CA . LEU A 1 90 ? 23.239 -17.932 -22.868 1.00 71.69 90 LEU A CA 1
ATO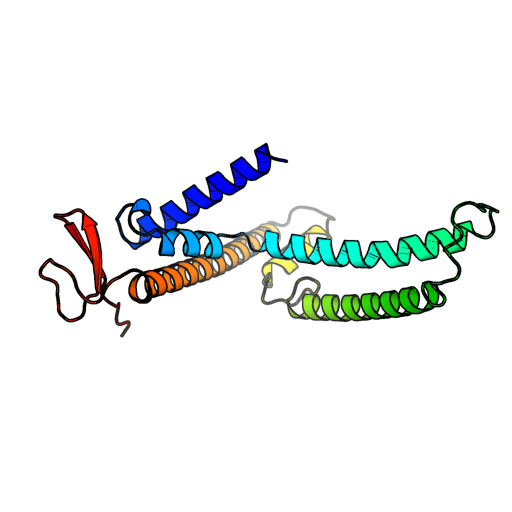M 710 C C . LEU A 1 90 ? 21.836 -17.844 -23.491 1.00 71.69 90 LEU A C 1
ATOM 712 O O . LEU A 1 90 ? 21.204 -16.790 -23.466 1.00 71.69 90 LEU A O 1
ATOM 716 N N . SER A 1 91 ? 21.337 -18.956 -24.038 1.00 78.06 91 SER A N 1
ATOM 717 C CA . SER A 1 91 ? 20.025 -18.998 -24.694 1.00 78.06 91 SER A CA 1
ATOM 718 C C . SER A 1 91 ? 18.890 -18.786 -23.691 1.00 78.06 91 SER A C 1
ATOM 720 O O . SER A 1 91 ? 17.945 -18.047 -23.970 1.00 78.06 91 SER A O 1
ATOM 722 N N . THR A 1 92 ? 19.011 -19.355 -22.488 1.00 81.50 92 THR A N 1
ATOM 723 C CA . THR A 1 92 ? 18.053 -19.126 -21.397 1.00 81.50 92 THR A CA 1
ATOM 724 C C . THR A 1 92 ? 18.103 -17.691 -20.865 1.00 81.50 92 THR A C 1
ATOM 726 O O . THR A 1 92 ? 17.049 -17.127 -20.572 1.00 81.50 92 THR A O 1
ATOM 729 N N . ALA A 1 93 ? 19.280 -17.056 -20.797 1.00 80.12 93 ALA A N 1
ATOM 730 C CA . ALA A 1 93 ? 19.409 -15.648 -20.411 1.00 80.12 93 ALA A CA 1
ATOM 731 C C . ALA A 1 93 ? 18.741 -14.696 -21.418 1.00 80.12 93 ALA A C 1
ATOM 733 O O . ALA A 1 93 ? 18.035 -13.773 -21.010 1.00 80.12 93 ALA A O 1
ATOM 734 N N . PHE A 1 94 ? 18.896 -14.949 -22.720 1.00 82.06 94 PHE A N 1
ATOM 735 C CA . PHE A 1 94 ? 18.248 -14.159 -23.771 1.00 82.06 94 PHE A CA 1
ATOM 736 C C . PHE A 1 94 ? 16.718 -14.268 -23.715 1.00 82.06 94 PHE A C 1
ATOM 738 O O . PHE A 1 94 ? 16.015 -13.257 -23.746 1.00 82.06 94 PHE A O 1
ATOM 745 N N . LEU A 1 95 ? 16.192 -15.487 -23.550 1.00 86.69 95 LEU A N 1
ATOM 746 C CA . LEU A 1 95 ? 14.752 -15.709 -23.418 1.00 86.69 95 LEU A CA 1
ATOM 747 C C . LEU A 1 95 ? 14.182 -15.031 -22.161 1.00 86.69 95 LEU A C 1
ATOM 749 O O . LEU A 1 95 ? 13.112 -14.427 -22.215 1.00 86.69 95 LEU A O 1
ATOM 753 N N . ARG A 1 96 ? 14.917 -15.077 -21.041 1.00 84.19 96 ARG A N 1
ATOM 754 C CA . ARG A 1 96 ? 14.555 -14.363 -19.805 1.00 84.19 96 ARG A CA 1
ATOM 755 C C . ARG A 1 96 ? 14.555 -12.848 -19.991 1.00 84.19 96 ARG A C 1
ATOM 757 O O . ARG A 1 96 ? 13.643 -12.192 -19.501 1.00 84.19 96 ARG A O 1
ATOM 764 N N . TYR A 1 97 ? 15.524 -12.296 -20.719 1.00 84.06 97 TYR A N 1
ATOM 765 C CA . TYR A 1 97 ? 15.565 -10.867 -21.030 1.00 84.06 97 TYR A CA 1
ATOM 766 C C . TYR A 1 97 ? 14.359 -10.430 -21.873 1.00 84.06 97 TYR A C 1
ATOM 768 O O . TYR A 1 97 ? 13.685 -9.464 -21.522 1.00 84.06 97 TYR A O 1
ATOM 776 N N . LEU A 1 98 ? 14.013 -11.189 -22.919 1.00 88.62 98 LEU A N 1
ATOM 777 C CA . LEU A 1 98 ? 12.799 -10.941 -23.706 1.00 88.62 98 LEU A CA 1
ATOM 778 C C . LEU A 1 98 ? 11.529 -10.991 -22.844 1.00 88.62 98 LEU A C 1
ATOM 780 O O . LEU A 1 98 ? 10.647 -10.141 -22.988 1.00 88.62 98 LEU A O 1
ATOM 784 N N . TRP A 1 99 ? 11.441 -11.951 -21.918 1.00 89.31 99 TRP A N 1
ATOM 785 C CA . TRP A 1 99 ? 10.308 -12.053 -20.996 1.00 89.31 99 TRP A CA 1
ATOM 786 C C . TRP A 1 99 ? 10.234 -10.861 -20.032 1.00 89.31 99 TRP A C 1
ATOM 788 O O . TRP A 1 99 ? 9.144 -10.344 -19.792 1.00 89.31 99 TRP A O 1
ATOM 798 N N . LEU A 1 100 ? 11.375 -10.383 -19.523 1.00 86.19 100 LEU A N 1
ATOM 799 C CA . LEU A 1 100 ? 11.452 -9.189 -18.675 1.00 86.19 100 LEU A CA 1
ATOM 800 C C . LEU A 1 100 ? 11.025 -7.924 -19.422 1.00 86.19 100 LEU A C 1
ATOM 802 O O . LEU A 1 100 ? 10.264 -7.135 -18.873 1.00 86.19 100 LEU A O 1
ATOM 806 N N . VAL A 1 101 ? 11.437 -7.752 -20.681 1.00 85.50 101 VAL A N 1
ATOM 807 C CA . VAL A 1 101 ? 10.992 -6.624 -21.516 1.00 85.50 101 VAL A CA 1
ATOM 808 C C . VAL A 1 101 ? 9.479 -6.678 -21.733 1.00 85.50 101 VAL A C 1
ATOM 810 O O . VAL A 1 101 ? 8.794 -5.672 -21.554 1.00 85.50 101 VAL A O 1
ATOM 813 N N . LYS A 1 102 ? 8.919 -7.858 -22.032 1.00 90.06 102 LYS A N 1
ATOM 814 C CA . LYS A 1 102 ? 7.464 -8.035 -22.153 1.00 90.06 102 LYS A CA 1
ATOM 815 C C . LYS A 1 102 ? 6.744 -7.703 -20.842 1.00 90.06 102 LYS A C 1
ATOM 817 O O . LYS A 1 102 ? 5.704 -7.046 -20.869 1.00 90.06 102 LYS A O 1
ATOM 822 N N . LEU A 1 103 ? 7.275 -8.152 -19.705 1.00 87.19 103 LEU A N 1
ATOM 823 C CA . LEU A 1 103 ? 6.720 -7.861 -18.383 1.00 87.19 103 LEU A CA 1
ATOM 824 C C . LEU A 1 103 ? 6.768 -6.361 -18.082 1.00 87.19 103 LEU A C 1
ATOM 826 O O . LEU A 1 103 ? 5.771 -5.815 -17.624 1.00 87.19 103 LEU A O 1
ATOM 830 N N . PHE A 1 104 ? 7.870 -5.688 -18.410 1.00 84.88 104 PHE A N 1
ATOM 831 C CA . PHE A 1 104 ? 8.019 -4.245 -18.244 1.00 84.88 104 PHE A CA 1
ATOM 832 C C . PHE A 1 104 ? 7.008 -3.458 -19.087 1.00 84.88 104 PHE A C 1
ATOM 834 O O . PHE A 1 104 ? 6.356 -2.566 -18.558 1.00 84.88 104 PHE A O 1
ATOM 841 N N . ILE A 1 105 ? 6.805 -3.829 -20.358 1.00 86.88 105 ILE A N 1
ATOM 842 C CA . ILE A 1 105 ? 5.795 -3.203 -21.233 1.00 86.88 105 ILE A CA 1
ATOM 843 C C . ILE A 1 105 ? 4.378 -3.406 -20.679 1.00 86.88 105 ILE A C 1
ATOM 845 O O . ILE A 1 105 ? 3.563 -2.488 -20.690 1.00 86.88 105 ILE A O 1
ATOM 849 N N . ASN A 1 106 ? 4.066 -4.604 -20.174 1.00 86.75 106 ASN A N 1
ATOM 850 C CA . ASN A 1 106 ? 2.763 -4.850 -19.555 1.00 86.75 106 ASN A CA 1
ATOM 851 C C . ASN A 1 106 ? 2.598 -4.036 -18.269 1.00 86.75 106 ASN A C 1
ATOM 853 O O . ASN A 1 106 ? 1.545 -3.444 -18.059 1.00 86.75 106 ASN A O 1
ATOM 857 N N . LEU A 1 107 ? 3.631 -3.966 -17.429 1.00 82.00 107 LEU A N 1
ATOM 858 C CA . LEU A 1 107 ? 3.594 -3.206 -16.185 1.00 82.00 107 LEU A CA 1
ATOM 859 C C . LEU A 1 107 ? 3.460 -1.703 -16.443 1.00 82.00 107 LEU A C 1
ATOM 861 O O . LEU A 1 107 ? 2.660 -1.059 -15.776 1.00 82.00 107 LEU A O 1
ATOM 865 N N . SER A 1 108 ? 4.176 -1.148 -17.424 1.00 78.50 108 SER A N 1
ATOM 866 C CA . SER A 1 108 ? 4.062 0.266 -17.792 1.00 78.50 108 SER A CA 1
ATOM 867 C C . SER A 1 108 ? 2.692 0.592 -18.387 1.00 78.50 108 SER A C 1
ATOM 869 O O . SER A 1 108 ? 2.104 1.610 -18.034 1.00 78.50 108 SER A O 1
ATOM 871 N N . ALA A 1 109 ? 2.122 -0.298 -19.205 1.00 80.62 109 ALA A N 1
ATOM 872 C CA . ALA A 1 109 ? 0.763 -0.146 -19.719 1.00 80.62 109 ALA A CA 1
ATOM 873 C C . ALA A 1 109 ? -0.293 -0.207 -18.600 1.00 80.62 109 ALA A C 1
ATOM 875 O O . ALA A 1 109 ? -1.255 0.559 -18.618 1.00 80.62 109 ALA A O 1
ATOM 876 N N . MET A 1 110 ? -0.120 -1.083 -17.605 1.00 72.88 110 MET A N 1
ATOM 877 C CA . MET A 1 110 ? -1.001 -1.117 -16.433 1.00 72.88 110 MET A CA 1
ATOM 878 C C . MET A 1 110 ? -0.798 0.108 -15.537 1.00 72.88 110 MET A C 1
ATOM 880 O O . MET A 1 110 ? -1.779 0.675 -15.075 1.00 72.88 110 MET A O 1
ATOM 884 N N . ALA A 1 111 ? 0.437 0.572 -15.341 1.00 70.00 111 ALA A N 1
ATOM 885 C CA . ALA A 1 111 ? 0.733 1.798 -14.600 1.00 70.00 111 ALA A CA 1
ATOM 886 C C . ALA A 1 111 ? 0.140 3.041 -15.283 1.00 70.00 111 ALA A C 1
ATOM 888 O O . ALA A 1 111 ? -0.344 3.941 -14.601 1.00 70.00 111 ALA A O 1
ATOM 889 N N . ALA A 1 112 ? 0.105 3.069 -16.618 1.00 67.38 112 ALA A N 1
ATOM 890 C CA . ALA A 1 112 ? -0.599 4.094 -17.382 1.00 67.38 112 ALA A CA 1
ATOM 891 C C . ALA A 1 112 ? -2.116 4.034 -17.139 1.00 67.38 112 ALA A C 1
ATOM 893 O O . ALA A 1 112 ? -2.718 5.054 -16.834 1.00 67.38 112 ALA A O 1
ATOM 894 N N . LYS A 1 113 ? -2.727 2.839 -17.161 1.00 64.44 113 LYS A N 1
ATOM 895 C CA . LYS A 1 113 ? -4.161 2.658 -16.845 1.00 64.44 113 LYS A CA 1
ATOM 896 C C . LYS A 1 113 ? -4.520 3.016 -15.401 1.00 64.44 113 LYS A C 1
ATOM 898 O O . LYS A 1 113 ? -5.614 3.503 -15.147 1.00 64.44 113 LYS A O 1
ATOM 903 N N . VAL A 1 114 ? -3.610 2.756 -14.466 1.00 60.75 114 VAL A N 1
ATOM 904 C CA . VAL A 1 114 ? -3.739 3.110 -13.044 1.00 60.75 114 VAL A CA 1
ATOM 905 C C . VAL A 1 114 ? -3.461 4.604 -12.814 1.00 60.75 114 VAL A C 1
ATOM 907 O O . VAL A 1 114 ? -3.801 5.135 -11.764 1.00 60.75 114 VAL A O 1
ATOM 910 N N . GLY A 1 115 ? -2.930 5.313 -13.813 1.00 54.47 115 GLY A N 1
ATOM 911 C CA . GLY A 1 115 ? -2.787 6.762 -13.779 1.00 54.47 115 GLY A CA 1
ATOM 912 C C . GLY A 1 115 ? -1.507 7.267 -13.116 1.00 54.47 115 GLY A C 1
ATOM 913 O O . GLY A 1 115 ? -1.499 8.321 -12.494 1.00 54.47 115 GLY A O 1
ATOM 914 N N . VAL A 1 116 ? -0.409 6.523 -13.230 1.00 54.62 116 VAL A N 1
ATOM 915 C CA . VAL A 1 116 ? 0.914 6.969 -12.754 1.00 54.62 116 VAL A CA 1
ATOM 916 C C . VAL A 1 116 ? 1.666 7.770 -13.832 1.00 54.62 116 VAL A C 1
ATOM 918 O O . VAL A 1 116 ? 2.596 8.500 -13.510 1.00 54.62 116 VAL A O 1
ATOM 921 N N . ILE A 1 117 ? 1.292 7.630 -15.113 1.00 50.56 117 ILE A N 1
ATOM 922 C CA . ILE A 1 117 ? 2.108 8.088 -16.260 1.00 50.56 117 ILE A CA 1
ATOM 923 C C . ILE A 1 117 ? 1.329 8.990 -17.248 1.00 50.56 117 ILE A C 1
ATOM 925 O O . ILE A 1 117 ? 1.946 9.686 -18.048 1.00 50.56 117 ILE A O 1
ATOM 929 N N . THR A 1 118 ? -0.008 9.029 -17.205 1.00 47.53 118 THR A N 1
ATOM 930 C CA . THR A 1 118 ? -0.841 9.836 -18.125 1.00 47.53 118 THR A CA 1
ATOM 931 C C . THR A 1 118 ? -1.547 10.975 -17.390 1.00 47.53 118 THR A C 1
ATOM 933 O O . THR A 1 118 ? -1.820 10.854 -16.205 1.00 47.53 118 THR A O 1
ATOM 936 N N . SER A 1 119 ? -1.854 12.078 -18.078 1.00 50.22 119 SER A N 1
ATOM 937 C CA . SER A 1 119 ? -2.499 13.284 -17.524 1.00 50.22 119 SER A CA 1
ATOM 938 C C . SER A 1 119 ? -4.015 13.169 -17.301 1.00 50.22 119 SER A C 1
ATOM 940 O O . SER A 1 119 ? -4.639 14.094 -16.791 1.00 50.22 119 SER A O 1
ATOM 942 N N . ASP A 1 120 ? -4.609 12.035 -17.658 1.00 49.94 120 ASP A N 1
ATOM 943 C CA . ASP A 1 120 ? -6.034 11.770 -17.472 1.00 49.94 120 ASP A CA 1
ATOM 944 C C . ASP A 1 120 ? -6.174 10.674 -16.418 1.00 49.94 120 ASP A C 1
ATOM 946 O O . ASP A 1 120 ? -6.061 9.489 -16.742 1.00 49.94 120 ASP A O 1
ATOM 950 N N . THR A 1 121 ? -6.309 11.039 -15.133 1.00 50.69 121 THR A N 1
ATOM 951 C CA . THR A 1 121 ? -6.326 10.032 -14.055 1.00 50.69 121 THR A CA 1
ATOM 952 C C . THR A 1 121 ? -7.373 10.271 -12.967 1.00 50.69 121 THR A C 1
ATOM 954 O O . THR A 1 121 ? -7.554 11.399 -12.509 1.00 50.69 121 THR A O 1
ATOM 957 N N . PRO A 1 122 ? -7.998 9.179 -12.485 1.00 47.06 122 PRO A N 1
ATOM 958 C CA . PRO A 1 122 ? -8.777 9.124 -11.252 1.00 47.06 122 PRO A CA 1
ATOM 959 C C . PRO A 1 122 ? -7.945 8.808 -9.986 1.00 47.06 122 PRO A C 1
ATOM 961 O O . PRO A 1 122 ? -8.521 8.766 -8.906 1.00 47.06 122 PRO A O 1
ATOM 964 N N . LEU A 1 123 ? -6.623 8.573 -10.079 1.00 43.66 123 LEU A N 1
ATOM 965 C CA . LEU A 1 123 ? -5.769 8.230 -8.921 1.00 43.66 123 LEU A CA 1
ATOM 966 C C . LEU A 1 123 ? -4.997 9.429 -8.339 1.00 43.66 123 LEU A C 1
ATOM 968 O O . LEU A 1 123 ? -4.837 9.514 -7.124 1.00 43.66 123 LEU A O 1
ATOM 972 N N . LEU A 1 124 ? -4.533 10.354 -9.187 1.00 50.97 124 LEU A N 1
ATOM 973 C CA . LEU A 1 124 ? -3.909 11.622 -8.772 1.00 50.97 124 LEU A CA 1
ATOM 974 C C . LEU A 1 124 ? -4.831 12.834 -8.990 1.00 50.97 124 LEU A C 1
ATOM 976 O O . LEU A 1 124 ? -4.501 13.944 -8.579 1.00 50.97 124 LEU A O 1
ATOM 980 N N . GLY A 1 125 ? -6.007 12.604 -9.579 1.00 48.09 125 GLY A N 1
ATOM 981 C CA . GLY A 1 125 ? -7.012 13.619 -9.860 1.00 48.09 125 GLY A CA 1
ATOM 982 C C . GLY A 1 125 ? -6.567 14.647 -10.915 1.00 48.09 125 GLY A C 1
ATOM 983 O O . GLY A 1 125 ? -5.375 14.837 -11.165 1.00 48.09 125 GLY A O 1
ATOM 984 N N . PRO A 1 126 ? -7.519 15.366 -11.531 1.00 51.53 126 PRO A N 1
ATOM 985 C CA . PRO A 1 126 ? -7.235 16.460 -12.471 1.00 51.53 126 PRO A CA 1
ATOM 986 C C . PRO A 1 126 ? -6.436 17.627 -11.854 1.00 51.53 126 PRO A C 1
ATOM 988 O O . PRO A 1 126 ? -5.967 18.514 -12.561 1.00 51.53 126 PRO A O 1
ATOM 991 N N . SER A 1 127 ? -6.264 17.645 -10.533 1.00 49.66 127 SER A N 1
ATOM 992 C CA . SER A 1 127 ? -5.532 18.678 -9.805 1.00 49.66 127 SER A CA 1
ATOM 993 C C . SER A 1 127 ? -4.011 18.479 -9.811 1.00 49.66 127 SER A C 1
ATOM 995 O O . SER A 1 127 ? -3.282 19.467 -9.853 1.00 49.66 127 SER A O 1
ATOM 997 N N . TYR A 1 128 ? -3.496 17.242 -9.849 1.00 51.53 128 TYR A N 1
ATOM 998 C CA . TYR A 1 128 ? -2.046 17.008 -9.970 1.00 51.53 128 TYR A CA 1
ATOM 999 C C . TYR A 1 128 ? -1.525 17.391 -11.360 1.00 51.53 128 TYR A C 1
ATOM 1001 O O . TYR A 1 128 ? -0.416 17.901 -11.513 1.00 51.53 128 TYR A O 1
ATOM 1009 N N . THR A 1 129 ? -2.343 17.171 -12.386 1.00 52.06 129 THR A N 1
ATOM 1010 C CA . THR A 1 129 ? -1.973 17.415 -13.781 1.00 52.06 129 THR A CA 1
ATOM 1011 C C . THR A 1 129 ? -1.945 18.910 -14.070 1.00 52.06 129 THR A C 1
ATOM 1013 O O . THR A 1 129 ? -0.937 19.390 -14.585 1.00 52.06 129 THR A O 1
ATOM 1016 N N . ALA A 1 130 ? -2.934 19.663 -13.581 1.00 53.28 130 ALA A N 1
ATOM 1017 C CA . ALA A 1 130 ? -2.916 21.127 -13.575 1.00 53.28 130 ALA A CA 1
ATOM 1018 C C . ALA A 1 130 ? -1.696 21.714 -12.831 1.00 53.28 130 ALA A C 1
ATOM 1020 O O . ALA A 1 130 ? -1.047 22.628 -13.343 1.00 53.28 130 ALA A O 1
ATOM 1021 N N . ALA A 1 131 ? -1.332 21.160 -11.667 1.00 52.66 131 ALA A N 1
ATOM 1022 C CA . ALA A 1 131 ? -0.168 21.611 -10.899 1.00 52.66 131 ALA A CA 1
ATOM 1023 C C . ALA A 1 131 ? 1.165 21.314 -11.611 1.00 52.66 131 ALA A C 1
ATOM 1025 O O . ALA A 1 131 ? 2.050 22.167 -11.649 1.00 52.66 131 ALA A O 1
ATOM 1026 N N . SER A 1 132 ? 1.308 20.129 -12.217 1.00 55.75 132 SER A N 1
ATOM 1027 C CA . SER A 1 132 ? 2.514 19.760 -12.971 1.00 55.75 132 SER A CA 1
ATOM 1028 C C . SER A 1 132 ? 2.692 20.613 -14.230 1.00 55.75 132 SER A C 1
ATOM 1030 O O . SER A 1 132 ? 3.795 21.069 -14.512 1.00 55.75 132 SER A O 1
ATOM 1032 N N . GLN A 1 133 ? 1.603 20.907 -14.943 1.00 51.97 133 GLN A N 1
ATOM 1033 C CA . GLN A 1 133 ? 1.618 21.700 -16.170 1.00 51.97 133 GLN A CA 1
ATOM 1034 C C . GLN A 1 133 ? 1.951 23.175 -15.892 1.00 51.97 133 GLN A C 1
ATOM 1036 O O . GLN A 1 133 ? 2.712 23.779 -16.641 1.00 51.97 133 GLN A O 1
ATOM 1041 N N . GLY A 1 134 ? 1.500 23.722 -14.757 1.00 52.56 134 GLY A N 1
ATOM 1042 C CA . GLY A 1 134 ? 1.903 25.052 -14.290 1.00 52.56 134 GLY A CA 1
ATOM 1043 C C . GLY A 1 134 ? 3.368 25.162 -13.838 1.00 52.56 134 GLY A C 1
ATOM 1044 O O . GLY A 1 134 ? 3.904 26.265 -13.835 1.00 52.56 134 GLY A O 1
ATOM 1045 N N . PHE A 1 135 ? 4.024 24.048 -13.488 1.00 47.59 135 PHE A N 1
ATOM 1046 C CA . PHE A 1 135 ? 5.413 24.027 -13.005 1.00 47.59 135 PHE A CA 1
ATOM 1047 C C . PHE A 1 135 ? 6.460 24.012 -14.136 1.00 47.59 135 PHE A C 1
ATOM 1049 O O . PHE A 1 135 ? 7.575 24.485 -13.935 1.00 47.59 135 PHE A O 1
ATOM 1056 N N . PHE A 1 136 ? 6.122 23.471 -15.316 1.00 48.47 136 PHE A N 1
ATOM 1057 C CA . PHE A 1 136 ? 7.024 23.418 -16.482 1.00 48.47 136 PHE A CA 1
ATOM 1058 C C . PHE A 1 136 ? 6.908 24.638 -17.411 1.00 48.47 136 PHE A C 1
ATOM 1060 O O . PHE A 1 136 ? 7.804 24.876 -18.218 1.00 48.47 136 PHE A O 1
ATOM 1067 N N . GLU A 1 137 ? 5.843 25.432 -17.286 1.00 46.69 137 GLU A N 1
ATOM 1068 C CA . GLU A 1 137 ? 5.627 26.684 -18.023 1.00 46.69 137 GLU A CA 1
ATOM 1069 C C . GLU A 1 137 ? 6.082 27.889 -17.177 1.00 46.69 137 GLU A C 1
ATOM 1071 O O . GLU A 1 137 ? 5.336 28.826 -16.907 1.00 46.69 137 GLU A O 1
ATOM 1076 N N . SER A 1 138 ? 7.321 27.841 -16.683 1.00 49.72 138 SER A N 1
ATOM 1077 C CA . SER A 1 138 ? 7.934 28.965 -15.977 1.00 49.72 138 SER A CA 1
ATOM 1078 C C . SER A 1 138 ? 8.535 29.939 -16.990 1.00 49.72 138 SER A C 1
ATOM 1080 O O . SER A 1 138 ? 9.717 29.830 -17.303 1.00 49.72 138 SER A O 1
ATOM 1082 N N . ASN A 1 139 ? 7.729 30.862 -17.509 1.00 46.50 139 ASN A N 1
ATOM 1083 C CA . ASN A 1 139 ? 8.195 32.170 -17.974 1.00 46.50 139 ASN A CA 1
ATOM 1084 C C . ASN A 1 139 ? 7.083 33.213 -17.747 1.00 46.50 139 ASN A C 1
ATOM 1086 O O . ASN A 1 139 ? 5.973 33.053 -18.244 1.00 46.50 139 ASN A O 1
ATOM 1090 N N . GLU A 1 140 ? 7.447 34.258 -16.998 1.00 49.09 140 GLU A N 1
ATOM 1091 C CA . GLU A 1 140 ? 6.777 35.557 -16.797 1.00 49.09 140 GLU A CA 1
ATOM 1092 C C . GLU A 1 140 ? 5.513 35.679 -15.906 1.00 49.09 140 GLU A C 1
ATOM 1094 O O . GLU A 1 140 ? 4.377 35.448 -16.306 1.00 49.09 140 GLU A O 1
ATOM 1099 N N . GLU A 1 141 ? 5.805 36.100 -14.664 1.00 51.22 141 GLU A N 1
ATOM 1100 C CA . GLU A 1 141 ? 5.262 37.235 -13.886 1.00 51.22 141 GLU A CA 1
ATOM 1101 C C . GLU A 1 141 ? 3.735 37.474 -13.732 1.00 51.22 141 GLU A C 1
ATOM 1103 O O . GLU A 1 141 ? 3.063 38.045 -14.584 1.00 51.22 141 GLU A O 1
ATOM 1108 N N . ASP A 1 142 ? 3.259 37.143 -12.520 1.00 56.91 142 ASP A N 1
ATOM 1109 C CA . ASP A 1 142 ? 2.348 37.925 -11.656 1.00 56.91 142 ASP A CA 1
ATOM 1110 C C . ASP A 1 142 ? 0.933 38.286 -12.168 1.00 56.91 142 ASP A C 1
ATOM 1112 O O . ASP A 1 142 ? 0.542 39.452 -12.236 1.00 56.91 142 ASP A O 1
ATOM 1116 N N . ASP A 1 143 ? 0.114 37.264 -12.447 1.00 66.50 143 ASP A N 1
ATOM 1117 C CA . ASP A 1 143 ? -1.339 37.419 -12.620 1.00 66.50 143 ASP A CA 1
ATOM 1118 C C . ASP A 1 143 ? -2.107 36.902 -11.374 1.00 66.50 143 ASP A C 1
ATOM 1120 O O . ASP A 1 143 ? -2.098 35.689 -11.102 1.00 66.50 143 ASP A O 1
ATOM 1124 N N . PRO A 1 144 ? -2.811 37.764 -10.606 1.00 66.31 144 PRO A N 1
ATOM 1125 C CA . PRO A 1 144 ? -3.563 37.362 -9.411 1.00 66.31 144 PRO A CA 1
ATOM 1126 C C . PRO A 1 144 ? -4.693 36.367 -9.716 1.00 66.31 144 PRO A C 1
ATOM 1128 O O . PRO A 1 144 ? -5.082 35.587 -8.841 1.00 66.31 144 PRO A O 1
ATOM 1131 N N . ALA A 1 145 ? -5.193 36.330 -10.956 1.00 69.69 145 ALA A N 1
ATOM 1132 C CA . ALA A 1 145 ? -6.164 35.326 -11.378 1.00 69.69 145 ALA A CA 1
ATOM 1133 C C . ALA A 1 145 ? -5.551 33.913 -11.413 1.00 69.69 145 ALA A C 1
ATOM 1135 O O . ALA A 1 145 ? -6.227 32.940 -11.074 1.00 69.69 145 ALA A O 1
ATOM 1136 N N . ARG A 1 146 ? -4.260 33.778 -11.751 1.00 63.56 146 ARG A N 1
ATOM 1137 C CA . ARG A 1 146 ? -3.562 32.483 -11.815 1.00 63.56 146 ARG A CA 1
ATOM 1138 C C . ARG A 1 146 ? -3.184 31.968 -10.423 1.00 63.56 146 ARG A C 1
ATOM 1140 O O . ARG A 1 146 ? -3.271 30.764 -10.194 1.00 63.56 146 ARG A O 1
ATOM 1147 N N . ALA A 1 147 ? -2.876 32.855 -9.473 1.00 69.19 147 ALA A N 1
ATOM 1148 C CA . ALA A 1 147 ? -2.662 32.486 -8.068 1.00 69.19 147 ALA A CA 1
ATOM 1149 C C . ALA A 1 147 ? -3.916 31.852 -7.437 1.00 69.19 147 ALA A C 1
ATOM 1151 O O . ALA A 1 147 ? -3.819 30.818 -6.778 1.00 69.19 147 ALA A O 1
ATOM 1152 N N . ALA A 1 148 ? -5.100 32.407 -7.715 1.00 74.25 148 ALA A N 1
ATOM 1153 C CA . ALA A 1 148 ? -6.370 31.848 -7.249 1.00 74.25 148 ALA A CA 1
ATOM 1154 C C . ALA A 1 148 ? -6.681 30.470 -7.867 1.00 74.25 148 ALA A C 1
ATOM 1156 O O . ALA A 1 148 ? -7.224 29.596 -7.193 1.00 74.25 148 ALA A O 1
ATOM 1157 N N . VAL A 1 149 ? -6.314 30.247 -9.135 1.00 73.44 149 VAL A N 1
ATOM 1158 C CA . VAL A 1 149 ? -6.497 28.950 -9.815 1.00 73.44 149 VAL A CA 1
ATOM 1159 C C . VAL A 1 149 ? -5.562 27.883 -9.241 1.00 73.44 149 VAL A C 1
ATOM 1161 O O . VAL A 1 149 ? -5.993 26.753 -9.002 1.00 73.44 149 VAL A O 1
ATOM 1164 N N . VAL A 1 150 ? -4.299 28.233 -8.984 1.00 74.94 150 VAL A N 1
ATOM 1165 C CA . VAL A 1 150 ? -3.327 27.324 -8.361 1.00 74.94 150 VAL A CA 1
ATOM 1166 C C . VAL A 1 150 ? -3.775 26.961 -6.944 1.00 74.94 150 VAL A C 1
ATOM 1168 O O . VAL A 1 150 ? -3.860 25.775 -6.628 1.00 74.94 150 VAL A O 1
ATOM 1171 N N . ASP A 1 151 ? -4.162 27.937 -6.125 1.00 79.19 151 ASP A N 1
ATOM 1172 C CA . ASP A 1 151 ? -4.638 27.706 -4.756 1.00 79.19 151 ASP A CA 1
ATOM 1173 C C . ASP A 1 151 ? -5.911 26.839 -4.716 1.00 79.19 151 ASP A C 1
ATOM 1175 O O . ASP A 1 151 ? -5.975 25.835 -4.002 1.00 79.19 151 ASP A O 1
ATOM 1179 N N . ALA A 1 152 ? -6.886 27.119 -5.589 1.00 79.06 152 ALA A N 1
ATOM 1180 C CA . ALA A 1 152 ? -8.082 26.291 -5.735 1.00 79.06 152 ALA A CA 1
ATOM 1181 C C . ALA A 1 152 ? -7.750 24.845 -6.151 1.00 79.06 152 ALA A C 1
ATOM 1183 O O . ALA A 1 152 ? -8.356 23.897 -5.644 1.00 79.06 152 ALA A O 1
ATOM 1184 N N . SER A 1 153 ? -6.767 24.652 -7.039 1.00 76.25 153 SER A N 1
ATOM 1185 C CA . SER A 1 153 ? -6.314 23.316 -7.449 1.00 76.25 153 SER A CA 1
ATOM 1186 C C . SER A 1 153 ? -5.618 22.557 -6.311 1.00 76.25 153 SER A C 1
ATOM 1188 O O . SER A 1 153 ? -5.873 21.363 -6.128 1.00 76.25 153 SER A O 1
ATOM 1190 N N . HIS A 1 154 ? -4.815 23.249 -5.493 1.00 77.88 154 HIS A N 1
ATOM 1191 C CA . HIS A 1 154 ? -4.188 22.693 -4.294 1.00 77.88 154 HIS A CA 1
ATOM 1192 C C . HIS A 1 154 ? -5.236 22.270 -3.262 1.00 77.88 154 HIS A C 1
ATOM 1194 O O . HIS A 1 154 ? -5.177 21.147 -2.755 1.00 77.88 154 HIS A O 1
ATOM 1200 N N . HIS A 1 155 ? -6.233 23.117 -3.003 1.00 81.00 155 HIS A N 1
ATOM 1201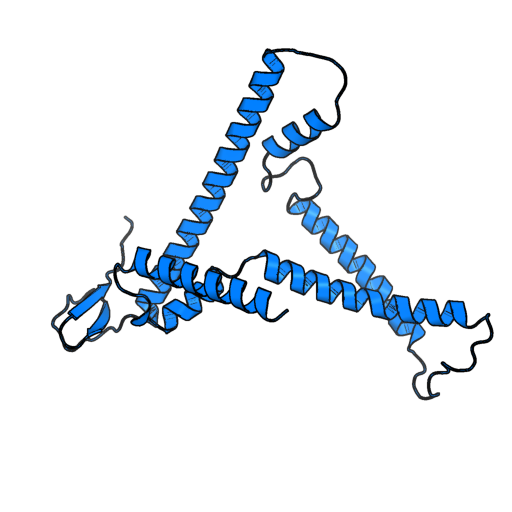 C CA . HIS A 1 155 ? -7.337 22.799 -2.102 1.00 81.00 155 HIS A CA 1
ATOM 1202 C C . HIS A 1 155 ? -8.160 21.600 -2.589 1.00 81.00 155 HIS A C 1
ATOM 1204 O O . HIS A 1 155 ? -8.474 20.712 -1.793 1.00 81.00 155 HIS A O 1
ATOM 1210 N N . ALA A 1 156 ? -8.445 21.515 -3.891 1.00 79.38 156 ALA A N 1
ATOM 1211 C CA . ALA A 1 156 ? -9.143 20.374 -4.479 1.00 79.38 156 ALA A CA 1
ATOM 1212 C C . ALA A 1 156 ? -8.333 19.067 -4.363 1.00 79.38 156 ALA A C 1
ATOM 1214 O O . ALA A 1 156 ? -8.882 18.035 -3.975 1.00 79.38 156 ALA A O 1
ATOM 1215 N N . LEU A 1 157 ? -7.021 19.100 -4.637 1.00 77.62 157 LEU A N 1
ATOM 1216 C CA . LEU A 1 157 ? -6.126 17.948 -4.449 1.00 77.62 157 LEU A CA 1
ATOM 1217 C C . LEU A 1 157 ? -6.097 17.497 -2.984 1.00 77.62 157 LEU A C 1
ATOM 1219 O O . LEU A 1 157 ? -6.198 16.307 -2.689 1.00 77.62 157 LEU A O 1
ATOM 1223 N N . GLN A 1 158 ? -5.980 18.446 -2.056 1.00 83.19 158 GLN A N 1
ATOM 1224 C CA . GLN A 1 158 ? -5.929 18.153 -0.629 1.00 83.19 158 GLN A CA 1
ATOM 1225 C C . GLN A 1 158 ? -7.241 17.541 -0.135 1.00 83.19 158 GLN A C 1
ATOM 1227 O O . GLN A 1 158 ? -7.219 16.601 0.662 1.00 83.19 158 GLN A O 1
ATOM 1232 N N . GLN A 1 159 ? -8.380 18.014 -0.642 1.00 86.06 159 GLN A N 1
ATOM 1233 C CA . GLN A 1 159 ? -9.683 17.434 -0.341 1.00 86.06 159 GLN A CA 1
ATOM 1234 C C . GLN A 1 159 ? -9.799 15.992 -0.851 1.00 86.06 159 GLN A C 1
ATOM 1236 O O . GLN A 1 159 ? -10.306 15.135 -0.125 1.00 86.06 159 GLN A O 1
ATOM 1241 N N . GLU A 1 160 ? -9.293 15.701 -2.050 1.00 78.25 160 GLU A N 1
ATOM 1242 C CA . GLU A 1 160 ? -9.299 14.347 -2.612 1.00 78.25 160 GLU A CA 1
ATOM 1243 C C . GLU A 1 160 ? -8.395 13.395 -1.815 1.00 78.25 160 GLU A C 1
ATOM 1245 O O . GLU A 1 160 ? -8.825 12.314 -1.409 1.00 78.25 160 GLU A O 1
ATOM 1250 N N . ILE A 1 161 ? -7.172 13.821 -1.483 1.00 80.31 161 ILE A N 1
ATOM 1251 C CA . ILE A 1 161 ? -6.248 13.048 -0.636 1.00 80.31 161 ILE A CA 1
ATOM 1252 C C . ILE A 1 161 ? -6.884 12.764 0.727 1.00 80.31 161 ILE A C 1
ATOM 1254 O O . ILE A 1 161 ? -6.815 11.635 1.226 1.00 80.31 161 ILE A O 1
ATOM 1258 N N . GLN A 1 162 ? -7.539 13.762 1.323 1.00 84.88 162 GLN A N 1
ATOM 1259 C CA . GLN A 1 162 ? -8.203 13.613 2.612 1.00 84.88 162 GLN A CA 1
ATOM 1260 C C . GLN A 1 162 ? -9.386 12.647 2.522 1.00 84.88 162 GLN A C 1
ATOM 1262 O O . GLN A 1 162 ? -9.551 11.787 3.388 1.00 84.88 162 GLN A O 1
ATOM 1267 N N . ARG A 1 163 ? -10.189 12.739 1.457 1.00 82.88 163 ARG A N 1
ATOM 1268 C CA . ARG A 1 163 ? -11.303 11.823 1.194 1.00 82.88 163 ARG A CA 1
ATOM 1269 C C . ARG A 1 163 ? -10.812 10.386 1.057 1.00 82.88 163 ARG A C 1
ATOM 1271 O O . ARG A 1 163 ? -11.344 9.500 1.728 1.00 82.88 163 ARG A O 1
ATOM 1278 N N . ASN A 1 164 ? -9.779 10.164 0.248 1.00 79.31 164 ASN A N 1
ATOM 1279 C CA . ASN A 1 164 ? -9.217 8.839 0.022 1.00 79.31 164 ASN A CA 1
ATOM 1280 C C . ASN A 1 164 ? -8.622 8.261 1.318 1.00 79.31 164 ASN A C 1
ATOM 1282 O O . ASN A 1 164 ? -8.961 7.148 1.718 1.00 79.31 164 ASN A O 1
ATOM 1286 N N . THR A 1 165 ? -7.842 9.059 2.053 1.00 79.31 165 THR A N 1
ATOM 1287 C CA . THR A 1 165 ? -7.257 8.668 3.349 1.00 79.31 165 THR A CA 1
ATOM 1288 C C . THR A 1 165 ? -8.333 8.304 4.371 1.00 79.31 165 THR A C 1
ATOM 1290 O O . THR A 1 165 ? -8.225 7.286 5.058 1.00 79.31 165 THR A O 1
ATOM 1293 N N . ASN A 1 166 ? -9.405 9.095 4.452 1.00 85.88 166 ASN A N 1
ATOM 1294 C CA . ASN A 1 166 ? -10.526 8.822 5.347 1.00 85.88 166 ASN A CA 1
ATOM 1295 C C . ASN A 1 166 ? -11.253 7.527 4.971 1.00 85.88 166 ASN A C 1
ATOM 1297 O O . ASN A 1 166 ? -11.600 6.755 5.863 1.00 85.88 166 ASN A O 1
ATOM 1301 N N . SER A 1 167 ? -11.452 7.271 3.675 1.00 83.81 167 SER A N 1
ATOM 1302 C CA . SER A 1 167 ? -12.094 6.045 3.185 1.00 83.81 167 SER A CA 1
ATOM 1303 C C . SER A 1 167 ? -11.255 4.793 3.458 1.00 83.81 167 SER A C 1
ATOM 1305 O O . SER A 1 167 ? -11.774 3.764 3.882 1.00 83.81 167 SER A O 1
ATOM 1307 N N . PHE A 1 168 ? -9.935 4.894 3.307 1.00 83.81 168 PHE A N 1
ATOM 1308 C CA . PHE A 1 168 ? -9.017 3.812 3.630 1.00 83.81 168 PHE A CA 1
ATOM 1309 C C . PHE A 1 168 ? -9.003 3.536 5.136 1.00 83.81 168 PHE A C 1
ATOM 1311 O O . PHE A 1 168 ? -9.115 2.389 5.569 1.00 83.81 168 PHE A O 1
ATOM 1318 N N . ARG A 1 169 ? -8.949 4.595 5.952 1.00 83.81 169 ARG A N 1
ATOM 1319 C CA . ARG A 1 169 ? -8.990 4.482 7.413 1.00 83.81 169 ARG A CA 1
ATOM 1320 C C . ARG A 1 169 ? -10.307 3.883 7.903 1.00 83.81 169 ARG A C 1
ATOM 1322 O O . ARG A 1 169 ? -10.293 3.080 8.834 1.00 83.81 169 ARG A O 1
ATOM 1329 N N . SER A 1 170 ? -11.441 4.256 7.310 1.00 86.56 170 SER A N 1
ATOM 1330 C CA . SER A 1 170 ? -12.737 3.674 7.671 1.00 86.56 170 SER A CA 1
ATOM 1331 C C . SER A 1 170 ? -12.828 2.204 7.260 1.00 86.56 170 SER A C 1
ATOM 1333 O O . SER A 1 170 ? -13.290 1.391 8.058 1.00 86.56 170 SER A O 1
ATOM 1335 N N . ALA A 1 171 ? -12.307 1.834 6.086 1.00 86.38 171 ALA A N 1
ATOM 1336 C CA . ALA A 1 171 ? -12.213 0.442 5.651 1.00 86.38 171 ALA A CA 1
ATOM 1337 C C . ALA A 1 171 ? -11.342 -0.402 6.598 1.00 86.38 171 ALA A C 1
ATOM 1339 O O . ALA A 1 171 ? -11.769 -1.474 7.024 1.00 86.38 171 ALA A O 1
ATOM 1340 N N . GLN A 1 172 ? -10.169 0.101 7.001 1.00 86.75 172 GLN A N 1
ATOM 1341 C CA . GLN A 1 172 ? -9.307 -0.561 7.987 1.00 86.75 172 GLN A CA 1
ATOM 1342 C C . GLN A 1 172 ? -10.024 -0.778 9.324 1.00 86.75 172 GLN A C 1
ATOM 1344 O O . GLN A 1 172 ? -9.990 -1.882 9.864 1.00 86.75 172 GLN A O 1
ATOM 1349 N N . LYS A 1 173 ? -10.699 0.253 9.851 1.00 87.38 173 LYS A N 1
ATOM 1350 C CA . LYS A 1 173 ? -11.464 0.146 11.103 1.00 87.38 173 LYS A CA 1
ATOM 1351 C C . LYS A 1 173 ? -12.597 -0.869 11.001 1.00 87.38 173 LYS A C 1
ATOM 1353 O O . LYS A 1 173 ? -12.805 -1.628 11.939 1.00 87.38 173 LYS A O 1
ATOM 1358 N N . ARG A 1 174 ? -13.303 -0.901 9.868 1.00 88.06 174 ARG A N 1
ATOM 1359 C CA . ARG A 1 174 ? -14.391 -1.852 9.620 1.00 88.06 174 ARG A CA 1
ATOM 1360 C C . ARG A 1 174 ? -13.883 -3.292 9.603 1.00 88.06 174 ARG A C 1
ATOM 1362 O O . ARG A 1 174 ? -14.435 -4.123 10.311 1.00 88.06 174 ARG A O 1
ATOM 1369 N N . LEU A 1 175 ? -12.803 -3.557 8.866 1.00 88.81 175 LEU A N 1
ATOM 1370 C CA . LEU A 1 175 ? -12.165 -4.876 8.822 1.00 88.81 175 LEU A CA 1
ATOM 1371 C C . LEU A 1 175 ? -11.677 -5.318 10.203 1.00 88.81 175 LEU A C 1
ATOM 1373 O O . LEU A 1 175 ? -11.869 -6.468 10.582 1.00 88.81 175 LEU A O 1
ATOM 1377 N N . LEU A 1 176 ? -11.068 -4.406 10.964 1.00 89.31 176 LEU A N 1
ATOM 1378 C CA . LEU A 1 176 ? -10.625 -4.703 12.321 1.00 89.31 176 LEU A CA 1
ATOM 1379 C C . LEU A 1 176 ? -11.807 -5.012 13.250 1.00 89.31 176 LEU A C 1
ATOM 1381 O O . LEU A 1 176 ? -11.750 -5.990 13.984 1.00 89.31 176 LEU A O 1
ATOM 1385 N N . ALA A 1 177 ? -12.876 -4.213 13.213 1.00 87.50 177 ALA A N 1
ATOM 1386 C CA . ALA A 1 177 ? -14.063 -4.437 14.038 1.00 87.50 177 ALA A CA 1
ATOM 1387 C C . ALA A 1 177 ? -14.721 -5.792 13.734 1.00 87.50 177 ALA A C 1
ATOM 1389 O O . ALA A 1 177 ? -15.088 -6.530 14.646 1.00 87.50 177 ALA A O 1
ATOM 1390 N N . GLU A 1 178 ? -14.809 -6.146 12.453 1.00 89.06 178 GLU A N 1
ATOM 1391 C CA . GLU A 1 178 ? -15.339 -7.433 12.011 1.00 89.06 178 GLU A CA 1
ATOM 1392 C C . GLU A 1 178 ? -14.436 -8.601 12.423 1.00 89.06 178 GLU A C 1
ATOM 1394 O O . GLU A 1 178 ? -14.928 -9.642 12.860 1.00 89.06 178 GLU A O 1
ATOM 1399 N N . PHE A 1 179 ? -13.115 -8.422 12.351 1.00 89.88 179 PHE A N 1
ATOM 1400 C CA . PHE A 1 179 ? -12.162 -9.415 12.832 1.00 89.88 179 PHE A CA 1
ATOM 1401 C C . PHE A 1 179 ? -12.309 -9.650 14.338 1.00 89.88 179 PHE A C 1
ATOM 1403 O O . PHE A 1 179 ? -12.409 -10.804 14.750 1.00 89.88 179 PHE A O 1
ATOM 1410 N N . ILE A 1 180 ? -12.381 -8.577 15.134 1.00 88.44 180 ILE A N 1
ATOM 1411 C CA . ILE A 1 180 ? -12.559 -8.644 16.590 1.00 88.44 180 ILE A CA 1
ATOM 1412 C C . ILE A 1 180 ? -13.846 -9.402 16.926 1.00 88.44 180 ILE A C 1
ATOM 1414 O O . ILE A 1 180 ? -13.804 -10.363 17.687 1.00 88.44 180 ILE A O 1
ATOM 1418 N N . TYR A 1 181 ? -14.979 -9.033 16.324 1.00 88.88 181 TYR A N 1
ATOM 1419 C CA . TYR A 1 181 ? -16.259 -9.690 16.601 1.00 88.88 181 TYR A CA 1
ATOM 1420 C C . TYR A 1 181 ? -16.249 -11.176 16.211 1.00 88.88 181 TYR A C 1
ATOM 1422 O O . TYR A 1 181 ? -16.724 -12.022 16.965 1.00 88.88 181 TYR A O 1
ATOM 1430 N N . ASN A 1 182 ? -15.694 -11.521 15.047 1.00 88.69 182 ASN A N 1
ATOM 1431 C CA . ASN A 1 182 ? -15.782 -12.886 14.528 1.00 88.69 182 ASN A CA 1
ATOM 1432 C C . ASN A 1 182 ? -14.708 -13.844 15.057 1.00 88.69 182 ASN A C 1
ATOM 1434 O O . ASN A 1 182 ? -14.988 -15.039 15.134 1.00 88.69 182 ASN A O 1
ATOM 1438 N N . ASN A 1 183 ? -13.509 -13.349 15.379 1.00 88.31 183 ASN A N 1
ATOM 1439 C CA . ASN A 1 183 ? -12.342 -14.187 15.686 1.00 88.31 183 ASN A CA 1
ATOM 1440 C C . ASN A 1 183 ? -11.782 -13.991 17.100 1.00 88.31 183 ASN A C 1
ATOM 1442 O O . ASN A 1 183 ? -11.114 -14.897 17.589 1.00 88.31 183 ASN A O 1
ATOM 1446 N N . GLU A 1 184 ? -12.006 -12.840 17.739 1.00 87.44 184 GLU A N 1
ATOM 1447 C CA . GLU A 1 184 ? -11.499 -12.571 19.094 1.00 87.44 184 GLU A CA 1
ATOM 1448 C C . GLU A 1 184 ? -12.597 -12.712 20.154 1.00 87.44 184 GLU A C 1
ATOM 1450 O O . GLU A 1 184 ? -12.353 -13.248 21.229 1.00 87.44 184 GLU A O 1
ATOM 1455 N N . ALA A 1 185 ? -13.805 -12.231 19.856 1.00 88.06 185 ALA A N 1
ATOM 1456 C CA . ALA A 1 185 ? -14.919 -12.251 20.788 1.00 88.06 185 ALA A CA 1
ATOM 1457 C C . ALA A 1 185 ? -15.592 -13.630 20.825 1.00 88.06 185 ALA A C 1
ATOM 1459 O O . ALA A 1 185 ? -15.987 -14.179 19.790 1.00 88.06 185 ALA A O 1
ATOM 1460 N N . ASP A 1 186 ? -15.758 -14.165 22.033 1.00 85.94 186 ASP A N 1
ATOM 1461 C CA . ASP A 1 186 ? -16.423 -15.438 22.270 1.00 85.94 186 ASP A CA 1
ATOM 1462 C C . ASP A 1 186 ? -17.948 -15.253 22.295 1.00 85.94 186 ASP A C 1
ATOM 1464 O O . ASP A 1 186 ? -18.495 -14.225 22.691 1.00 85.94 186 ASP A O 1
ATOM 1468 N N . SER A 1 187 ? -18.646 -16.288 21.851 1.00 83.00 187 SER A N 1
ATOM 1469 C CA . SER A 1 187 ? -20.098 -16.424 21.939 1.00 83.00 187 SER A CA 1
ATOM 1470 C C . SER A 1 187 ? -20.601 -16.731 23.352 1.00 83.00 187 SER A C 1
ATOM 1472 O O . SER A 1 187 ? -21.797 -16.607 23.603 1.00 83.00 187 SER A O 1
ATOM 1474 N N . ARG A 1 188 ? -19.725 -17.185 24.257 1.00 78.81 188 ARG A N 1
ATOM 1475 C CA . ARG A 1 188 ? -20.065 -17.498 25.649 1.00 78.81 188 ARG A CA 1
ATOM 1476 C C . ARG A 1 188 ? -19.089 -16.828 26.603 1.00 78.81 188 ARG A C 1
ATOM 1478 O O . ARG A 1 188 ? -17.890 -16.855 26.365 1.00 78.81 188 ARG A O 1
ATOM 1485 N N . SER A 1 189 ? -19.591 -16.328 27.728 1.00 80.12 189 SER A N 1
ATOM 1486 C CA . SER A 1 189 ? -18.754 -15.867 28.840 1.00 80.12 189 SER A CA 1
ATOM 1487 C C . SER A 1 189 ? -19.227 -16.399 30.185 1.00 80.12 189 SER A C 1
ATOM 1489 O O . SER A 1 189 ? -20.363 -16.848 30.337 1.00 80.12 189 SER A O 1
ATOM 1491 N N . ARG A 1 190 ? -18.350 -16.319 31.190 1.00 79.31 190 ARG A N 1
ATOM 1492 C CA . ARG A 1 190 ? -18.685 -16.651 32.587 1.00 79.31 190 ARG A CA 1
ATOM 1493 C C . ARG A 1 190 ? -19.615 -15.623 33.238 1.00 79.31 190 ARG A C 1
ATOM 1495 O O . ARG A 1 190 ? -20.327 -15.952 34.182 1.00 79.31 190 ARG A O 1
ATOM 1502 N N . CYS A 1 191 ? -19.597 -14.390 32.739 1.00 77.88 191 CYS A N 1
ATOM 1503 C CA . CYS A 1 191 ? -20.457 -13.297 33.178 1.00 77.88 191 CYS A CA 1
ATOM 1504 C C . CYS A 1 191 ? -21.766 -13.264 32.374 1.00 77.88 191 CYS A C 1
ATOM 1506 O O . CYS A 1 191 ? -21.815 -13.741 31.240 1.00 77.88 191 CYS A O 1
ATOM 1508 N N . ALA A 1 192 ? -22.818 -12.678 32.953 1.00 79.75 192 ALA A N 1
ATOM 1509 C CA . ALA A 1 192 ? -24.073 -12.439 32.246 1.00 79.75 192 ALA A CA 1
ATOM 1510 C C . ALA A 1 192 ? -23.865 -11.395 31.138 1.00 79.75 192 ALA A C 1
ATOM 1512 O O . ALA A 1 192 ? -23.330 -10.318 31.402 1.00 79.75 192 ALA A O 1
ATOM 1513 N N . HIS A 1 193 ? -24.302 -11.708 29.920 1.00 84.19 193 HIS A N 1
ATOM 1514 C CA . HIS A 1 193 ? -24.225 -10.814 28.768 1.00 84.19 193 HIS A CA 1
ATOM 1515 C C . HIS A 1 193 ? -25.511 -10.897 27.927 1.00 84.19 193 HIS A C 1
ATOM 1517 O O . HIS A 1 193 ? -26.259 -11.867 28.065 1.00 84.19 193 HIS A O 1
ATOM 1523 N N . PRO A 1 194 ? -25.798 -9.891 27.082 1.00 83.75 194 PRO A N 1
ATOM 1524 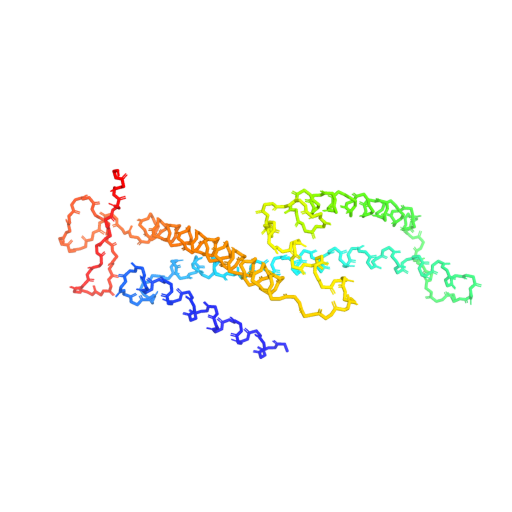C CA . PRO A 1 194 ? -26.939 -9.912 26.165 1.00 83.75 194 PRO A CA 1
ATOM 1525 C C . PRO A 1 194 ? -26.829 -11.039 25.128 1.00 83.75 194 PRO A C 1
ATOM 1527 O O . PRO A 1 194 ? -25.729 -11.333 24.659 1.00 83.75 194 PRO A O 1
ATOM 1530 N N . ASP A 1 195 ? -27.966 -11.617 24.726 1.00 79.56 195 ASP A N 1
ATOM 1531 C CA . ASP A 1 195 ? -28.024 -12.781 23.823 1.00 79.56 195 ASP A CA 1
ATOM 1532 C C . ASP A 1 195 ? -27.484 -12.510 22.400 1.00 79.56 195 ASP A C 1
ATOM 1534 O O . ASP A 1 195 ? -27.097 -13.446 21.701 1.00 79.56 195 ASP A O 1
ATOM 1538 N N . ASP A 1 196 ? -27.444 -11.249 21.951 1.00 83.81 196 ASP A N 1
ATOM 1539 C CA . ASP A 1 196 ? -26.960 -10.848 20.617 1.00 83.81 196 ASP A CA 1
ATOM 1540 C C . ASP A 1 196 ? -25.495 -10.378 20.599 1.00 83.81 196 ASP A C 1
ATOM 1542 O O . ASP A 1 196 ? -24.944 -10.026 19.546 1.00 83.81 196 ASP A O 1
ATOM 1546 N N . ALA A 1 197 ? -24.854 -10.381 21.765 1.00 85.69 197 ALA A N 1
ATOM 1547 C CA . ALA A 1 197 ? -23.541 -9.811 21.952 1.00 85.69 197 ALA A CA 1
ATOM 1548 C C . ALA A 1 197 ? -22.476 -10.888 22.137 1.00 85.69 197 ALA A C 1
ATOM 1550 O O . ALA A 1 197 ? -22.706 -11.936 22.741 1.00 85.69 197 ALA A O 1
ATOM 1551 N N . ARG A 1 198 ? -21.278 -10.602 21.631 1.00 88.69 198 ARG A N 1
ATOM 1552 C CA . ARG A 1 198 ? -20.088 -11.418 21.874 1.00 88.69 198 ARG A CA 1
ATOM 1553 C C . ARG A 1 198 ? -19.217 -10.765 22.927 1.00 88.69 198 ARG A C 1
ATOM 1555 O O . ARG A 1 198 ? -19.272 -9.551 23.111 1.00 88.69 198 ARG A O 1
ATOM 1562 N N . VAL A 1 199 ? -18.411 -11.559 23.613 1.00 88.94 199 VAL A N 1
ATOM 1563 C CA . VAL A 1 199 ? -17.711 -11.120 24.815 1.00 88.94 199 VAL A CA 1
ATOM 1564 C C . VAL A 1 199 ? -16.212 -11.356 24.699 1.00 88.94 199 VAL A C 1
ATOM 1566 O O . VAL A 1 199 ? -15.766 -12.393 24.220 1.00 88.94 199 VAL A O 1
ATOM 1569 N N . ILE A 1 200 ? -15.428 -10.383 25.155 1.00 88.19 200 ILE A N 1
ATOM 1570 C CA . ILE A 1 200 ? -13.983 -10.501 25.347 1.00 88.19 200 ILE A CA 1
ATOM 1571 C C . ILE A 1 200 ? -13.713 -10.352 26.843 1.00 88.19 200 ILE A C 1
ATOM 1573 O O . ILE A 1 200 ? -14.038 -9.323 27.441 1.00 88.19 200 ILE A O 1
ATOM 1577 N N . GLU A 1 201 ? -13.138 -11.381 27.458 1.00 85.06 201 GLU A N 1
ATOM 1578 C CA . GLU A 1 201 ? -12.756 -11.353 28.871 1.00 85.06 201 GLU A CA 1
ATOM 1579 C C . GLU A 1 201 ? -11.494 -10.488 29.040 1.00 85.06 201 GLU A C 1
ATOM 1581 O O . GLU A 1 201 ? -10.450 -10.774 28.456 1.00 85.06 201 GLU A O 1
ATOM 1586 N N . ILE A 1 202 ? -11.592 -9.399 29.811 1.00 85.31 202 ILE A N 1
ATOM 1587 C CA . ILE A 1 202 ? -10.455 -8.500 30.083 1.00 85.31 202 ILE A CA 1
ATOM 1588 C C . ILE A 1 202 ? -9.713 -8.985 31.330 1.00 85.31 202 ILE A C 1
ATOM 1590 O O . ILE A 1 202 ? -8.482 -9.038 31.352 1.00 85.31 202 ILE A O 1
ATOM 1594 N N . ASN A 1 203 ? -10.468 -9.303 32.382 1.00 81.38 203 ASN A N 1
ATOM 1595 C CA . ASN A 1 203 ? -9.988 -9.815 33.661 1.00 81.38 203 ASN A CA 1
ATOM 1596 C C . ASN A 1 203 ? -11.104 -10.631 34.349 1.00 81.38 203 ASN A C 1
ATOM 1598 O O . ASN A 1 203 ? -12.181 -10.816 33.787 1.00 81.38 203 ASN A O 1
ATOM 1602 N N . ASP A 1 204 ? -10.861 -11.096 35.578 1.00 82.31 204 ASP A N 1
ATOM 1603 C CA . ASP A 1 204 ? -11.816 -11.926 36.333 1.00 82.31 204 ASP A CA 1
ATOM 1604 C C . ASP A 1 204 ? -13.134 -11.208 36.709 1.00 82.31 204 ASP A C 1
ATOM 1606 O O . ASP A 1 204 ? -14.072 -11.852 37.183 1.00 82.31 204 ASP A O 1
ATOM 1610 N N . PHE A 1 205 ? -13.216 -9.886 36.524 1.00 80.94 205 PHE A N 1
ATOM 1611 C CA . PHE A 1 205 ? -14.332 -9.046 36.975 1.00 80.94 205 PHE A CA 1
ATOM 1612 C C . PHE A 1 205 ? -14.947 -8.166 35.875 1.00 80.94 205 PHE A C 1
ATOM 1614 O O . PHE A 1 205 ? -16.014 -7.589 36.083 1.00 80.94 205 PHE A O 1
ATOM 1621 N N . GLU A 1 206 ? -14.304 -8.056 34.715 1.00 84.69 206 GLU A N 1
ATOM 1622 C CA . GLU A 1 206 ? -14.655 -7.139 33.637 1.00 84.69 206 GLU A CA 1
ATOM 1623 C C . GLU A 1 206 ? -14.669 -7.872 32.300 1.00 84.69 206 GLU A C 1
ATOM 1625 O O . GLU A 1 206 ? -13.730 -8.576 31.914 1.00 84.69 206 GLU A O 1
ATOM 1630 N N . ILE A 1 207 ? -15.747 -7.633 31.563 1.00 87.44 207 ILE A N 1
ATOM 1631 C CA . ILE A 1 207 ? -15.952 -8.168 30.228 1.00 87.44 207 ILE A CA 1
ATOM 1632 C C . ILE A 1 207 ? -16.261 -7.035 29.252 1.00 87.44 207 ILE A C 1
ATOM 1634 O O . ILE A 1 207 ? -17.047 -6.133 29.549 1.00 87.44 207 ILE A O 1
ATOM 1638 N N . LEU A 1 208 ? -15.660 -7.084 28.066 1.00 87.38 208 LEU A N 1
ATOM 1639 C CA . LEU A 1 208 ? -16.014 -6.209 26.957 1.00 87.38 208 LEU A CA 1
ATOM 1640 C C . LEU A 1 208 ? -17.089 -6.890 26.121 1.00 87.38 208 LEU A C 1
ATOM 1642 O O . LEU A 1 208 ? -16.864 -7.954 25.550 1.00 87.38 208 LEU A O 1
ATOM 1646 N N . THR A 1 209 ? -18.247 -6.251 26.027 1.00 87.56 209 THR A N 1
ATOM 1647 C CA . THR A 1 209 ? -19.357 -6.723 25.201 1.00 87.56 209 THR A CA 1
ATOM 1648 C C . THR A 1 209 ? -19.301 -6.034 23.838 1.00 87.56 209 THR A C 1
ATOM 1650 O O . THR A 1 209 ? -19.267 -4.807 23.763 1.00 87.56 209 THR A O 1
ATOM 1653 N N . VAL A 1 210 ? -19.276 -6.816 22.761 1.00 87.00 210 VAL A N 1
ATOM 1654 C CA . VAL A 1 210 ? -19.201 -6.356 21.371 1.00 87.00 210 VAL A CA 1
ATOM 1655 C C . VAL A 1 210 ? -20.498 -6.728 20.664 1.00 87.00 210 VAL A C 1
ATOM 1657 O O . VAL A 1 210 ? -20.813 -7.909 20.503 1.00 87.00 210 VAL A O 1
ATOM 1660 N N . THR A 1 211 ? -21.241 -5.720 20.220 1.00 86.50 211 THR A N 1
ATOM 1661 C CA . THR A 1 211 ? -22.483 -5.889 19.460 1.00 86.50 211 THR A CA 1
ATOM 1662 C C . THR A 1 211 ? -22.278 -5.506 17.994 1.00 86.50 211 THR A C 1
ATOM 1664 O O . THR A 1 211 ? -21.511 -4.584 17.688 1.00 86.50 211 THR A O 1
ATOM 1667 N N . PRO A 1 212 ? -22.931 -6.209 17.054 1.00 81.44 212 PRO A N 1
ATOM 1668 C CA . PRO A 1 212 ? -22.888 -5.826 15.653 1.00 81.44 212 PRO A CA 1
ATOM 1669 C C . PRO A 1 212 ? -23.660 -4.517 15.452 1.00 81.44 212 PRO A C 1
ATOM 1671 O O . PRO A 1 212 ? -24.801 -4.375 15.885 1.00 81.44 212 PRO A O 1
ATOM 1674 N N . VAL A 1 213 ? -23.051 -3.554 14.762 1.00 71.75 213 VAL A N 1
ATOM 1675 C CA . VAL A 1 213 ? -23.767 -2.350 14.325 1.00 71.75 213 VAL A CA 1
ATOM 1676 C C . VAL A 1 213 ? -24.592 -2.712 13.093 1.00 71.75 213 VAL A C 1
ATOM 1678 O O . VAL A 1 213 ? -24.035 -2.947 12.019 1.00 71.75 213 VAL A O 1
ATOM 1681 N N . VAL A 1 214 ? -25.916 -2.750 13.252 1.00 68.00 214 VAL A N 1
ATOM 1682 C CA . VAL A 1 214 ? -26.860 -2.790 12.130 1.00 68.00 214 VAL A CA 1
ATOM 1683 C C . VAL A 1 214 ? -26.902 -1.385 11.533 1.00 68.00 214 VAL A C 1
ATOM 1685 O O . VAL A 1 214 ? -27.292 -0.432 12.203 1.00 68.00 214 VAL A O 1
ATOM 1688 N N . ILE A 1 215 ? -26.399 -1.241 10.309 1.00 57.56 215 ILE A N 1
ATOM 1689 C CA . ILE A 1 215 ? -26.515 0.004 9.548 1.00 57.56 215 ILE A CA 1
ATOM 1690 C C . ILE A 1 215 ? -27.809 -0.122 8.741 1.00 57.56 215 ILE A C 1
ATOM 1692 O O . ILE A 1 215 ? -27.803 -0.808 7.718 1.00 57.56 215 ILE A O 1
ATOM 1696 N N . ASP A 1 216 ? -28.888 0.475 9.248 1.00 39.56 216 ASP A N 1
ATOM 1697 C CA . ASP A 1 216 ? -30.139 0.684 8.503 1.00 39.56 216 ASP A CA 1
ATOM 1698 C C . ASP A 1 216 ? -29.983 1.783 7.436 1.00 39.56 216 ASP A C 1
ATOM 1700 O O . ASP A 1 216 ? -29.287 2.795 7.710 1.00 39.56 216 ASP A O 1
#

Secondary structure (DSSP, 8-state):
-HHHHHHHHHHHHHHHHHHHHHHHSS-GGG-HHHHHHHHHHHS-HHHHHHHHHHHHHHHHHHHHHHHHHHHHGGGT-GGG---TT-TTHHHHHHHHHHHHHHHHHHHHHHHHHHTSSSSS-SSSHHHHHHHHHHHH---S---HHHHHHHHHHHHHHHHHHHHHHHHHHHHHHHHHHHHIIIIISBS--SS---TT-EEEE-SSS-EEEE------

Radius of gyration: 27.6 Å; chains: 1; bounding box: 71×67×63 Å

pLDDT: mean 76.17, std 12.65, range [39.56, 90.06]

Foldseek 3Di:
DVVVVVVVVVVLQVVLQVLVCVQQVDGCVLFVVLSVVSSVLSPDPVVVVVVVVVVLVVLVVQLVVVVVVVVCVVVPPPPPDPDPPDDCSNVVSVVSVVVSVVVVVVVVVVCVVCPVPDCDHPNQPVLVSVQVVVVVPPDDDDDVVVVVVNVVSVVVSVVSVVVVVVVSSVVSSVVSLVCCQPPQFACDDPDDDDNQWTWRDPDPPDIRTRHDDDDD

Sequence (216 aa):
MLFFYAIIANFALAHSSGLINGQTGVSASVTPYSHNFALILVLPTWFFIVSLITLVMLQALLPFYLILLVILKPFGVHGLRHKPEHQYVLSTAFLRYLWLVKLFINLSAMAAKVGVITSDTPLLGPSYTAASQGFFESNEEDDPARAAVVDASHHALQQEIQRNTNSFRSAQKRLLAEFIYNNEADSRSRCAHPDDARVIEINDFEILTVTPVVID